Protein AF-A0A843HJN0-F1 (afdb_monomer_lite)

Radius of gyration: 23.67 Å; chains: 1; bounding box: 56×47×73 Å

Foldseek 3Di:
DPPPQDPLNVLVVVLVVVLVVCPVVDPPDVVSVVVNVVSVVVSVVVVVVVVVVDDPVVVVVVVVVVLCVVVLFAPDFAAPDPVQWDWDPPPCPPVQWTKIAGPSQRQKIWIAGPVRDIAIGRNVQEFEAEPVRDTDDDPVLVVVVCVVPPADPSGGRQPHHWYWYKDWADDDPKIKMFTAWIQHSVRDIDGDGWMWIADPNDIDTDDPVVRCVVRVHDDD

Structure (mmCIF, N/CA/C/O backbone):
data_AF-A0A843HJN0-F1
#
_entry.id   AF-A0A843HJN0-F1
#
loop_
_atom_site.group_PDB
_atom_site.id
_atom_site.type_symbol
_atom_site.label_atom_id
_atom_site.label_alt_id
_atom_site.label_comp_id
_atom_site.label_asym_id
_atom_site.label_entity_id
_atom_site.label_seq_id
_atom_site.pdbx_PDB_ins_code
_atom_site.Cartn_x
_atom_site.Cartn_y
_atom_site.Cartn_z
_atom_site.occupancy
_atom_site.B_iso_or_equiv
_atom_site.auth_seq_id
_atom_site.auth_comp_id
_atom_site.auth_asym_id
_atom_site.auth_atom_id
_atom_site.pdbx_PDB_model_num
ATOM 1 N N . MET A 1 1 ? 27.266 6.243 -43.900 1.00 36.94 1 MET A N 1
ATOM 2 C CA . MET A 1 1 ? 25.992 5.963 -43.203 1.00 36.94 1 MET A CA 1
ATOM 3 C C . MET A 1 1 ? 26.229 6.130 -41.712 1.00 36.94 1 MET A C 1
ATOM 5 O O . MET A 1 1 ? 26.901 5.289 -41.129 1.00 36.94 1 MET A O 1
ATOM 9 N N . ASN A 1 2 ? 25.748 7.220 -41.109 1.00 38.56 2 ASN A N 1
ATOM 10 C CA . ASN A 1 2 ? 25.722 7.332 -39.651 1.00 38.56 2 ASN A CA 1
ATOM 11 C C . ASN A 1 2 ? 24.787 6.237 -39.132 1.00 38.56 2 ASN A C 1
ATOM 13 O O . ASN A 1 2 ? 23.590 6.271 -39.415 1.00 38.56 2 ASN A O 1
ATOM 17 N N . LYS A 1 3 ? 25.330 5.238 -38.429 1.00 48.31 3 LYS A N 1
ATOM 18 C CA . LYS A 1 3 ? 24.511 4.346 -37.608 1.00 48.31 3 LYS A CA 1
ATOM 19 C C . LYS A 1 3 ? 23.913 5.233 -36.522 1.00 48.31 3 LYS A C 1
ATOM 21 O O . LYS A 1 3 ? 24.614 5.598 -35.587 1.00 48.31 3 LYS A O 1
ATOM 26 N N . GLY A 1 4 ? 22.667 5.666 -36.709 1.00 49.06 4 GLY A N 1
ATOM 27 C CA . GLY A 1 4 ? 21.929 6.343 -35.651 1.00 49.06 4 GLY A CA 1
ATOM 28 C C . GLY A 1 4 ? 21.953 5.450 -34.416 1.00 49.06 4 GLY A C 1
ATOM 29 O O . GLY A 1 4 ? 21.636 4.265 -34.523 1.00 49.06 4 GLY A O 1
ATOM 30 N N . THR A 1 5 ? 22.405 6.002 -33.293 1.00 60.12 5 THR A N 1
ATOM 31 C CA . THR A 1 5 ? 22.450 5.343 -31.986 1.00 60.12 5 THR A CA 1
ATOM 32 C C . THR A 1 5 ? 21.113 4.655 -31.729 1.00 60.12 5 THR A C 1
ATOM 34 O O . THR A 1 5 ? 20.064 5.302 -31.778 1.00 60.12 5 THR A O 1
ATOM 37 N N . SER A 1 6 ? 21.119 3.337 -31.520 1.00 82.94 6 SER A N 1
ATOM 38 C CA . SER A 1 6 ? 19.885 2.619 -31.215 1.00 82.94 6 SER A CA 1
ATOM 39 C C . SER A 1 6 ? 19.392 3.015 -29.820 1.00 82.94 6 SER A C 1
ATOM 41 O O . SER A 1 6 ? 20.175 3.408 -28.956 1.00 82.94 6 SER A O 1
ATOM 43 N N . MET A 1 7 ? 18.094 2.857 -29.550 1.00 84.25 7 MET A N 1
ATOM 44 C CA . MET A 1 7 ? 17.552 3.077 -28.199 1.00 84.25 7 MET A CA 1
ATOM 45 C C . MET A 1 7 ? 18.237 2.203 -27.130 1.00 84.25 7 MET A C 1
ATOM 47 O O . MET A 1 7 ? 18.270 2.574 -25.961 1.00 84.25 7 MET A O 1
ATOM 51 N N . SER A 1 8 ? 18.810 1.057 -27.523 1.00 87.56 8 SER A N 1
ATOM 52 C CA . SER A 1 8 ? 19.601 0.212 -26.618 1.00 87.56 8 SER A CA 1
ATOM 53 C C . SER A 1 8 ? 20.964 0.826 -26.301 1.00 87.56 8 SER A C 1
ATOM 55 O O . SER A 1 8 ? 21.347 0.825 -25.136 1.00 87.56 8 SER A O 1
ATOM 57 N N . ASP A 1 9 ? 21.643 1.402 -27.295 1.00 91.62 9 ASP A N 1
ATOM 58 C CA . ASP A 1 9 ? 22.933 2.082 -27.101 1.00 91.62 9 ASP A CA 1
ATOM 59 C C . ASP A 1 9 ? 22.765 3.327 -26.214 1.00 91.62 9 ASP A C 1
ATOM 61 O O . ASP A 1 9 ? 23.587 3.599 -25.342 1.00 91.62 9 ASP A O 1
ATOM 65 N N . TRP A 1 10 ? 21.658 4.060 -26.385 1.00 94.19 10 TRP A N 1
ATOM 66 C CA . TRP A 1 10 ? 21.306 5.168 -25.493 1.00 94.19 10 TRP A CA 1
ATOM 67 C C . TRP A 1 10 ? 21.103 4.695 -24.045 1.00 94.19 10 TRP A C 1
ATOM 69 O O . TRP A 1 10 ? 21.692 5.261 -23.129 1.00 94.19 10 TRP A O 1
ATOM 79 N N . ALA A 1 11 ? 20.321 3.634 -23.826 1.00 94.75 11 ALA A N 1
ATOM 80 C CA . ALA A 1 11 ? 20.064 3.127 -22.477 1.00 94.75 11 ALA A CA 1
ATOM 81 C C . ALA A 1 11 ? 21.326 2.566 -21.794 1.00 94.75 11 ALA A C 1
ATOM 83 O O . ALA A 1 11 ? 21.483 2.705 -20.582 1.00 94.75 11 ALA A O 1
ATOM 84 N N . GLU A 1 12 ? 22.234 1.946 -22.557 1.00 95.69 12 GLU A N 1
ATOM 85 C CA . GLU A 1 12 ? 23.565 1.561 -22.069 1.00 95.69 12 GLU A CA 1
ATOM 86 C C . GLU A 1 12 ? 24.335 2.780 -21.566 1.00 95.69 12 GLU A C 1
ATOM 88 O O . GLU A 1 12 ? 24.839 2.770 -20.441 1.00 95.69 12 GLU A O 1
ATOM 93 N N . ARG A 1 13 ? 24.353 3.852 -22.364 1.00 95.81 13 ARG A N 1
ATOM 94 C CA . ARG A 1 13 ? 25.071 5.076 -22.020 1.00 95.81 13 ARG A CA 1
ATOM 95 C C . ARG A 1 13 ? 24.511 5.761 -20.773 1.00 95.81 13 ARG A C 1
ATOM 97 O O . ARG A 1 13 ? 25.291 6.212 -19.939 1.00 95.81 13 ARG A O 1
ATOM 104 N N . GLU A 1 14 ? 23.190 5.806 -20.611 1.00 96.94 14 GLU A N 1
ATOM 105 C CA . GLU A 1 14 ? 22.559 6.357 -19.401 1.00 96.94 14 GLU A CA 1
ATOM 106 C C . GLU A 1 14 ? 22.986 5.595 -18.139 1.00 96.94 14 GLU A C 1
ATOM 108 O O . GLU A 1 14 ? 23.322 6.201 -17.120 1.00 96.94 14 GLU A O 1
ATOM 113 N N . VAL A 1 15 ? 23.036 4.260 -18.212 1.00 95.94 15 VAL A N 1
ATOM 114 C CA . VAL A 1 15 ? 23.502 3.428 -17.095 1.00 95.94 15 VAL A CA 1
ATOM 115 C C . VAL A 1 15 ? 24.977 3.690 -16.791 1.00 95.94 15 VAL A C 1
ATOM 117 O O . VAL A 1 15 ? 25.337 3.837 -15.625 1.00 95.94 15 VAL A O 1
ATOM 120 N N . GLU A 1 16 ? 25.834 3.796 -17.808 1.00 94.38 16 GLU A N 1
ATOM 121 C CA . GLU A 1 16 ? 27.254 4.126 -17.620 1.00 94.38 16 GLU A CA 1
ATOM 122 C C . GLU A 1 16 ? 27.452 5.461 -16.898 1.00 94.38 16 GLU A C 1
ATOM 124 O O . GLU A 1 16 ? 28.197 5.516 -15.920 1.00 94.38 16 GLU A O 1
ATOM 129 N N . ILE A 1 17 ? 26.749 6.514 -17.328 1.00 94.19 17 ILE A N 1
ATOM 130 C CA . ILE A 1 17 ? 26.847 7.855 -16.732 1.00 94.19 17 ILE A CA 1
ATOM 131 C C . ILE A 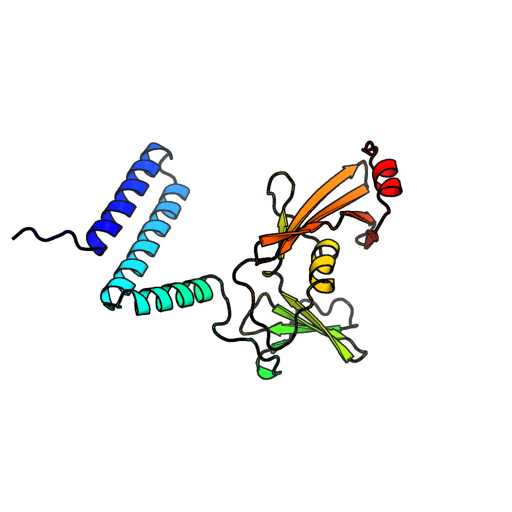1 17 ? 26.506 7.813 -15.237 1.00 94.19 17 ILE A C 1
ATOM 133 O O . ILE A 1 17 ? 27.227 8.381 -14.411 1.00 94.19 17 ILE A O 1
ATOM 137 N N . VAL A 1 18 ? 25.427 7.118 -14.862 1.00 92.81 18 VAL A N 1
ATOM 138 C CA . VAL A 1 18 ? 25.025 7.001 -13.454 1.00 92.81 18 VAL A CA 1
ATOM 139 C C . VAL A 1 18 ? 26.066 6.228 -12.642 1.00 92.81 18 VAL A C 1
ATOM 141 O O . VAL A 1 18 ? 26.424 6.655 -11.545 1.00 92.81 18 VAL A O 1
ATOM 144 N N . LEU A 1 19 ? 26.608 5.132 -13.177 1.00 90.62 19 LEU A N 1
ATOM 145 C CA . LEU A 1 19 ? 27.628 4.337 -12.490 1.00 90.62 19 LEU A CA 1
ATOM 146 C C . LEU A 1 19 ? 28.958 5.089 -12.329 1.00 90.62 19 LEU A C 1
ATOM 148 O O . LEU A 1 19 ? 29.601 4.971 -11.283 1.00 90.62 19 LEU A O 1
ATOM 152 N N . GLU A 1 20 ? 29.362 5.880 -13.324 1.00 90.56 20 GLU A N 1
ATOM 153 C CA . GLU A 1 20 ? 30.529 6.765 -13.238 1.00 90.56 20 GLU A CA 1
ATOM 154 C C . GLU A 1 20 ? 30.361 7.807 -12.128 1.00 90.56 20 GLU A C 1
ATOM 156 O O . GLU A 1 20 ? 31.298 8.061 -11.369 1.00 90.56 20 GLU A O 1
ATOM 161 N N . ASN A 1 21 ? 29.167 8.390 -12.001 1.00 87.44 21 ASN A N 1
ATOM 162 C CA . ASN A 1 21 ? 28.864 9.356 -10.949 1.00 87.44 21 ASN A CA 1
ATOM 163 C C . ASN A 1 21 ? 28.826 8.698 -9.564 1.00 87.44 21 ASN A C 1
ATOM 165 O O . ASN A 1 21 ? 29.454 9.209 -8.638 1.00 87.44 21 ASN A O 1
ATOM 169 N N . LEU A 1 22 ? 28.189 7.529 -9.434 1.00 85.56 22 LEU A N 1
ATOM 170 C CA . LEU A 1 22 ? 28.149 6.773 -8.177 1.00 85.56 22 LEU A CA 1
ATOM 171 C C . LEU A 1 22 ? 29.551 6.391 -7.690 1.00 85.56 22 LEU A C 1
ATOM 173 O O . LEU A 1 22 ? 29.835 6.497 -6.497 1.00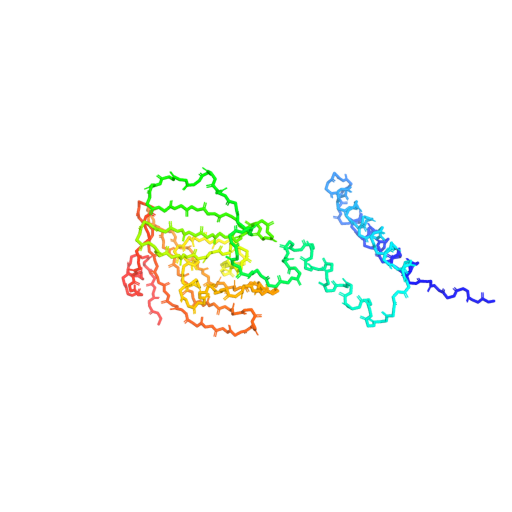 85.56 22 LEU A O 1
ATOM 177 N N . LYS A 1 23 ? 30.447 6.008 -8.609 1.00 82.69 23 LYS A N 1
ATOM 178 C CA . LYS A 1 23 ? 31.844 5.677 -8.290 1.00 82.69 23 LYS A CA 1
ATOM 179 C C . LYS A 1 23 ? 32.624 6.876 -7.738 1.00 82.69 23 LYS A C 1
ATOM 181 O O . LYS A 1 23 ? 33.553 6.692 -6.960 1.00 82.69 23 LYS A O 1
ATOM 186 N N . LYS A 1 24 ? 32.268 8.102 -8.139 1.00 83.25 24 LYS A N 1
ATOM 187 C CA . LYS A 1 24 ? 32.885 9.334 -7.618 1.00 83.25 24 LYS A CA 1
ATOM 188 C C . LYS A 1 24 ? 32.375 9.686 -6.217 1.00 83.25 24 LYS A C 1
ATOM 190 O O . LYS A 1 24 ? 33.121 10.281 -5.448 1.00 83.25 24 LYS A O 1
ATOM 195 N N . SER A 1 25 ? 31.129 9.337 -5.891 1.00 76.25 25 SER A N 1
ATOM 196 C CA . SER A 1 25 ? 30.478 9.700 -4.623 1.00 76.25 25 SER A CA 1
ATOM 197 C C . SER A 1 25 ? 30.579 8.642 -3.519 1.00 76.25 25 SER A C 1
ATOM 199 O O . SER A 1 25 ? 30.454 8.983 -2.347 1.00 76.25 25 SER A O 1
ATOM 201 N N . ILE A 1 26 ? 30.779 7.367 -3.864 1.00 74.50 26 ILE A N 1
ATOM 202 C CA . ILE A 1 26 ? 30.755 6.241 -2.918 1.00 74.50 26 ILE A CA 1
ATOM 203 C C . ILE A 1 26 ? 32.100 5.510 -2.993 1.00 74.50 26 ILE A C 1
ATOM 205 O O . ILE A 1 26 ? 32.564 5.170 -4.081 1.00 74.50 26 ILE A O 1
ATOM 209 N N . LYS A 1 27 ? 32.738 5.251 -1.842 1.00 74.31 27 LYS A N 1
ATOM 210 C CA . LYS A 1 27 ? 33.913 4.362 -1.790 1.00 74.31 27 LYS A CA 1
ATOM 211 C C . LYS A 1 27 ? 33.514 2.974 -2.279 1.00 74.31 27 LYS A C 1
ATOM 213 O O . LYS A 1 27 ? 32.430 2.503 -1.965 1.00 74.31 27 LYS A O 1
ATOM 218 N N . GLU A 1 28 ? 34.401 2.310 -3.009 1.00 75.25 28 GLU A N 1
ATOM 219 C CA . GLU A 1 28 ? 34.141 0.969 -3.530 1.00 75.25 28 GLU A CA 1
ATOM 220 C C . GLU A 1 28 ? 33.814 0.003 -2.373 1.00 75.25 28 GLU A C 1
ATOM 222 O O . GLU A 1 28 ? 34.672 -0.341 -1.563 1.00 75.25 28 GLU A O 1
ATOM 227 N N . SER A 1 29 ? 32.534 -0.358 -2.263 1.00 80.50 29 SER A N 1
ATOM 228 C CA . SER A 1 29 ? 31.939 -1.136 -1.175 1.00 80.50 29 SER A CA 1
ATOM 229 C C . SER A 1 29 ? 30.983 -2.187 -1.738 1.00 80.50 29 SER A C 1
ATOM 231 O O . SER A 1 29 ? 30.645 -2.172 -2.928 1.00 80.50 29 SER A O 1
ATOM 233 N N . ASP A 1 30 ? 30.520 -3.106 -0.895 1.00 82.88 30 ASP A N 1
ATOM 234 C CA . ASP A 1 30 ? 29.521 -4.089 -1.316 1.00 82.88 30 ASP A CA 1
ATOM 235 C C . ASP A 1 30 ? 28.169 -3.433 -1.646 1.00 82.88 30 ASP A C 1
ATOM 237 O O . ASP A 1 30 ? 27.530 -3.838 -2.617 1.00 82.88 30 ASP A O 1
ATOM 241 N N . ASP A 1 31 ? 27.809 -2.332 -0.977 1.00 80.44 31 ASP A N 1
ATOM 242 C CA . ASP A 1 31 ? 26.631 -1.519 -1.321 1.00 80.44 31 ASP A CA 1
ATOM 243 C C . ASP A 1 31 ? 26.740 -0.912 -2.725 1.00 80.44 31 ASP A C 1
ATOM 245 O O . ASP A 1 31 ? 25.759 -0.863 -3.474 1.00 80.44 31 ASP A O 1
ATOM 249 N N . PHE A 1 32 ? 27.943 -0.481 -3.124 1.00 83.62 32 PHE A N 1
ATOM 250 C CA . PHE A 1 32 ? 28.189 0.006 -4.480 1.00 83.62 32 PHE A CA 1
ATOM 251 C C . PHE A 1 32 ? 28.049 -1.119 -5.512 1.00 83.62 32 PHE A C 1
ATOM 253 O O . PHE A 1 32 ? 27.416 -0.924 -6.551 1.00 83.62 32 PHE A O 1
ATOM 260 N N . LYS A 1 33 ? 28.593 -2.313 -5.232 1.00 86.19 33 LYS A N 1
ATOM 261 C CA . LYS A 1 33 ? 28.450 -3.480 -6.122 1.00 86.19 33 LYS A CA 1
ATOM 262 C C . LYS A 1 33 ? 26.987 -3.899 -6.270 1.00 86.19 33 LYS A C 1
ATOM 264 O O . LYS A 1 33 ? 26.550 -4.142 -7.393 1.00 86.19 33 LYS A O 1
ATOM 269 N N . TYR A 1 34 ? 26.240 -3.932 -5.168 1.00 86.69 34 TYR A N 1
ATOM 270 C CA . TYR A 1 34 ? 24.810 -4.234 -5.158 1.00 86.69 34 TYR A CA 1
ATOM 271 C C . TYR A 1 34 ? 23.998 -3.186 -5.932 1.00 86.69 34 TYR A C 1
ATOM 273 O O . TYR A 1 34 ? 23.204 -3.518 -6.810 1.00 86.69 34 TYR A O 1
ATOM 281 N N . SER A 1 35 ? 24.260 -1.898 -5.700 1.00 87.00 35 SER A N 1
ATOM 282 C CA . SER A 1 35 ? 23.610 -0.817 -6.452 1.00 87.00 35 SER A CA 1
ATOM 283 C C . SER A 1 35 ? 23.901 -0.933 -7.951 1.00 87.00 35 SER A C 1
ATOM 285 O O . SER A 1 35 ? 23.001 -0.825 -8.782 1.00 87.00 35 SER A O 1
ATOM 287 N N . LYS A 1 36 ? 25.155 -1.229 -8.313 1.00 91.50 36 LYS A N 1
ATOM 288 C CA . LYS A 1 36 ? 25.580 -1.437 -9.700 1.00 91.50 36 LYS A CA 1
ATOM 289 C C . LYS A 1 36 ? 24.866 -2.614 -10.369 1.00 91.50 36 LYS A C 1
ATOM 291 O O . LYS A 1 36 ? 24.488 -2.492 -11.535 1.00 91.50 36 LYS A O 1
ATOM 296 N N . SER A 1 37 ? 24.662 -3.735 -9.668 1.00 93.19 37 SER A N 1
ATOM 297 C CA . SER A 1 37 ? 23.954 -4.884 -10.249 1.00 93.19 37 SER A CA 1
ATOM 298 C C . SER A 1 37 ? 22.501 -4.555 -10.585 1.00 93.19 37 SER A C 1
ATOM 300 O O . SER A 1 37 ? 22.039 -4.954 -11.651 1.00 93.19 37 SER A O 1
ATOM 302 N N . ILE A 1 38 ? 21.823 -3.739 -9.766 1.00 94.94 38 ILE A N 1
ATOM 303 C CA . ILE A 1 38 ? 20.440 -3.303 -10.026 1.00 94.94 38 ILE A CA 1
ATOM 304 C C . ILE A 1 38 ? 20.333 -2.557 -11.364 1.00 94.94 38 ILE A C 1
ATOM 306 O O . ILE A 1 38 ? 19.457 -2.868 -12.173 1.00 94.94 38 ILE A O 1
ATOM 310 N N . TYR A 1 39 ? 21.242 -1.614 -11.644 1.00 95.50 39 TYR A N 1
ATOM 311 C CA . TYR A 1 39 ? 21.236 -0.881 -12.918 1.00 95.50 39 TYR A CA 1
ATOM 312 C C . TYR A 1 39 ? 21.445 -1.804 -14.124 1.00 95.50 39 TYR A C 1
ATOM 314 O O . TYR A 1 39 ? 20.765 -1.663 -15.144 1.00 95.50 39 TYR A O 1
ATOM 322 N N . TYR A 1 40 ? 22.353 -2.778 -14.020 1.00 95.62 40 TYR A N 1
ATOM 323 C CA . TYR A 1 40 ? 22.565 -3.733 -15.106 1.00 95.62 40 TYR A CA 1
ATOM 324 C C . TYR A 1 40 ? 21.399 -4.695 -15.296 1.00 95.62 40 TYR A C 1
ATOM 326 O O . TYR A 1 40 ? 21.077 -5.024 -16.438 1.00 95.62 40 TYR A O 1
ATOM 334 N N . ASP A 1 41 ? 20.747 -5.137 -14.226 1.00 96.06 41 ASP A N 1
ATOM 335 C CA . ASP A 1 41 ? 19.576 -6.001 -14.341 1.00 96.06 41 ASP A CA 1
ATOM 336 C C . ASP A 1 41 ? 18.393 -5.252 -14.968 1.00 96.06 41 ASP A C 1
ATOM 338 O O . ASP A 1 41 ? 17.759 -5.774 -15.889 1.00 96.06 41 ASP A O 1
ATOM 342 N N . ALA A 1 42 ? 18.179 -3.984 -14.600 1.00 96.00 42 ALA A N 1
ATOM 343 C CA . ALA A 1 42 ? 17.207 -3.118 -15.266 1.00 96.00 42 ALA A CA 1
ATOM 344 C C . ALA A 1 42 ? 17.507 -2.959 -16.771 1.00 96.00 42 ALA A C 1
ATOM 346 O O . ALA A 1 42 ? 16.608 -3.084 -17.607 1.00 96.00 42 ALA A O 1
ATOM 347 N N . LEU A 1 43 ? 18.779 -2.764 -17.139 1.00 96.31 43 LEU A N 1
ATOM 348 C CA . LEU A 1 43 ? 19.210 -2.666 -18.536 1.00 96.31 43 LEU A CA 1
ATOM 349 C C . LEU A 1 43 ? 18.989 -3.969 -19.320 1.00 96.31 43 LEU A C 1
ATOM 351 O O . LEU A 1 43 ? 18.569 -3.927 -20.479 1.00 96.31 43 LEU A O 1
ATOM 355 N N . LYS A 1 44 ? 19.239 -5.135 -18.708 1.00 95.81 44 LYS A N 1
ATOM 356 C CA . LYS A 1 44 ? 18.961 -6.444 -19.328 1.00 95.81 44 LYS A CA 1
ATOM 357 C C . LYS A 1 44 ? 17.475 -6.590 -19.650 1.00 95.81 44 LYS A C 1
ATOM 359 O O . LYS A 1 44 ? 17.135 -6.963 -20.775 1.00 95.81 44 LYS A O 1
ATOM 364 N N . VAL A 1 45 ? 16.600 -6.257 -18.698 1.00 94.69 45 VAL A N 1
ATOM 365 C CA . VAL A 1 45 ? 15.141 -6.296 -18.892 1.00 94.69 45 VAL A CA 1
ATOM 366 C C . VAL A 1 45 ? 14.715 -5.318 -19.989 1.00 94.69 45 VAL A C 1
ATOM 368 O O . VAL A 1 45 ? 13.971 -5.698 -20.894 1.00 94.69 45 VAL A O 1
ATOM 371 N N . TYR A 1 46 ? 15.242 -4.091 -19.981 1.00 94.12 46 TYR A N 1
ATOM 372 C CA . TYR A 1 46 ? 14.966 -3.096 -21.020 1.00 94.12 46 TYR A CA 1
ATOM 373 C C . TYR A 1 46 ? 15.323 -3.608 -22.423 1.00 94.12 46 TYR A C 1
ATOM 375 O O . TYR A 1 46 ? 14.486 -3.591 -23.327 1.00 94.12 46 TYR A O 1
ATOM 383 N N . LYS A 1 47 ? 16.541 -4.135 -22.603 1.00 93.31 47 LYS A N 1
ATOM 384 C CA . LYS A 1 47 ? 17.001 -4.693 -23.883 1.00 93.31 47 LYS A CA 1
ATOM 385 C C . LYS A 1 47 ? 16.136 -5.863 -24.349 1.00 93.31 47 LYS A C 1
ATOM 387 O O . LYS A 1 47 ? 15.843 -5.967 -25.539 1.00 93.31 47 LYS A O 1
ATOM 392 N N . LEU A 1 48 ? 15.718 -6.736 -23.430 1.00 92.94 48 LEU A N 1
ATOM 393 C CA . LEU A 1 48 ? 14.815 -7.845 -23.740 1.00 92.94 48 LEU A CA 1
ATOM 394 C C . LEU A 1 48 ? 13.474 -7.338 -24.289 1.00 92.94 48 LEU A C 1
ATOM 396 O O . LEU A 1 48 ? 12.996 -7.854 -25.298 1.00 92.94 48 LEU A O 1
ATOM 400 N N . ILE A 1 49 ? 12.908 -6.302 -23.667 1.00 92.19 49 ILE A N 1
ATOM 401 C CA . ILE A 1 49 ? 11.653 -5.685 -24.103 1.00 92.19 49 ILE A CA 1
ATOM 402 C C . ILE A 1 49 ? 11.817 -4.997 -25.467 1.00 92.19 49 ILE A C 1
ATOM 404 O O . ILE A 1 49 ? 10.983 -5.180 -26.353 1.00 92.19 49 ILE A O 1
ATOM 408 N N . MET A 1 50 ? 12.905 -4.248 -25.681 1.00 90.56 50 MET A N 1
ATOM 409 C CA . MET A 1 50 ? 13.155 -3.537 -26.945 1.00 90.56 50 MET A CA 1
ATOM 410 C C . MET A 1 50 ? 13.269 -4.476 -28.154 1.00 90.56 50 MET A C 1
ATOM 412 O O . MET A 1 50 ? 12.864 -4.113 -29.261 1.00 90.56 50 MET A O 1
ATOM 416 N N . ARG A 1 51 ? 13.741 -5.715 -27.959 1.00 91.25 51 ARG A N 1
ATOM 417 C CA . ARG A 1 51 ? 13.800 -6.734 -29.025 1.00 91.25 51 ARG A CA 1
ATOM 418 C C . ARG A 1 51 ? 12.427 -7.145 -29.562 1.00 91.25 51 ARG A C 1
ATOM 420 O O . ARG A 1 51 ? 12.361 -7.593 -30.701 1.00 91.25 51 ARG A O 1
ATOM 427 N N . GLN A 1 52 ? 11.352 -6.957 -28.793 1.00 90.75 52 GLN A N 1
ATOM 428 C CA . GLN A 1 52 ? 9.984 -7.306 -29.201 1.00 90.75 52 GLN A CA 1
ATOM 429 C C . GLN A 1 52 ? 9.362 -6.296 -30.183 1.00 90.75 52 GLN A C 1
ATOM 431 O O . GLN A 1 52 ? 8.290 -6.551 -30.721 1.00 90.75 52 GLN A O 1
ATOM 436 N N . ARG A 1 53 ? 10.032 -5.158 -30.446 1.00 88.00 53 ARG A N 1
ATOM 437 C CA . ARG A 1 53 ? 9.643 -4.158 -31.464 1.00 88.00 53 ARG A CA 1
ATOM 438 C C . ARG A 1 53 ? 8.184 -3.691 -31.367 1.00 88.00 53 ARG A C 1
ATOM 440 O O . ARG A 1 53 ? 7.509 -3.495 -32.375 1.00 88.00 53 ARG A O 1
ATOM 447 N N . HIS A 1 54 ? 7.706 -3.487 -30.144 1.00 90.12 54 HIS A N 1
ATOM 448 C CA . HIS A 1 54 ? 6.399 -2.887 -29.903 1.00 90.12 54 HIS A CA 1
ATOM 449 C C . HIS A 1 54 ? 6.289 -1.493 -30.538 1.00 90.12 54 HIS A C 1
ATOM 451 O O . HIS A 1 54 ? 7.222 -0.692 -30.492 1.00 90.12 54 HIS A O 1
ATOM 457 N N . SER A 1 55 ? 5.111 -1.182 -31.080 1.00 91.25 55 SER A N 1
ATOM 458 C CA . SER A 1 55 ? 4.721 0.196 -31.399 1.00 91.25 55 SER A CA 1
ATOM 459 C C . SER A 1 55 ? 4.629 1.046 -30.126 1.00 91.25 55 SER A C 1
ATOM 461 O O . SER A 1 55 ? 4.488 0.504 -29.029 1.00 91.25 55 SER A O 1
ATOM 463 N N . GLY A 1 56 ? 4.605 2.378 -30.254 1.00 88.50 56 GLY A N 1
ATOM 464 C CA . GLY A 1 56 ? 4.449 3.271 -29.095 1.00 88.50 56 GLY A CA 1
ATOM 465 C C . GLY A 1 56 ? 3.227 2.937 -28.224 1.00 88.50 56 GLY A C 1
ATOM 466 O O . GLY A 1 56 ? 3.331 2.903 -26.999 1.00 88.50 56 GLY A O 1
ATOM 467 N N . TYR A 1 57 ? 2.095 2.586 -28.847 1.00 92.38 57 TYR A N 1
ATOM 468 C CA . TYR A 1 57 ? 0.884 2.167 -28.132 1.00 92.38 57 TYR A CA 1
ATOM 469 C C . TYR A 1 57 ? 1.073 0.845 -27.373 1.00 92.38 57 TYR A C 1
ATOM 471 O O . TYR A 1 57 ? 0.854 0.782 -26.162 1.00 92.38 57 TYR A O 1
ATOM 479 N N . SER A 1 58 ? 1.511 -0.214 -28.065 1.00 94.81 58 SER A N 1
ATOM 480 C CA . SER A 1 58 ? 1.669 -1.539 -27.443 1.00 94.81 58 SER A CA 1
ATOM 481 C C . SER A 1 58 ? 2.772 -1.558 -26.378 1.00 94.81 58 SER A C 1
ATOM 483 O O . SER A 1 58 ? 2.634 -2.243 -25.366 1.00 94.81 58 SER A O 1
ATOM 485 N N . PHE A 1 59 ? 3.804 -0.725 -26.532 1.00 93.00 59 PHE A N 1
ATOM 486 C CA . PHE A 1 59 ? 4.819 -0.501 -25.508 1.00 93.00 59 PHE A CA 1
ATOM 487 C C . PHE A 1 59 ? 4.232 0.175 -24.260 1.00 93.00 59 PHE A C 1
ATOM 489 O O . PHE A 1 59 ? 4.540 -0.227 -23.138 1.00 93.00 59 PHE A O 1
ATOM 496 N N . GLY A 1 60 ? 3.335 1.152 -24.435 1.00 94.31 60 GLY A N 1
ATOM 497 C CA . GLY A 1 60 ? 2.601 1.772 -23.329 1.00 94.31 60 GLY A CA 1
ATOM 498 C C . GLY A 1 60 ? 1.755 0.764 -22.541 1.00 94.31 60 GLY A C 1
ATOM 499 O O . GLY A 1 60 ? 1.788 0.751 -21.308 1.00 94.31 60 GLY A O 1
ATOM 500 N N . VAL A 1 61 ? 1.052 -0.134 -23.241 1.00 95.44 61 VAL A N 1
ATOM 501 C CA . VAL A 1 61 ? 0.278 -1.220 -22.614 1.00 95.44 61 VAL A CA 1
ATOM 502 C C . VAL A 1 61 ? 1.192 -2.178 -21.848 1.00 95.44 61 VAL A C 1
ATOM 504 O O . VAL A 1 61 ? 0.922 -2.461 -20.679 1.00 95.44 61 VAL A O 1
ATOM 507 N N . LEU A 1 62 ? 2.292 -2.623 -22.465 1.00 95.56 62 LEU A N 1
ATOM 508 C CA . LEU A 1 62 ? 3.281 -3.492 -21.824 1.00 95.56 62 LEU A CA 1
ATOM 509 C C . LEU A 1 62 ? 3.845 -2.855 -20.549 1.00 95.56 62 LEU A C 1
ATOM 511 O O . LEU A 1 62 ? 3.868 -3.501 -19.505 1.00 95.56 62 LEU A O 1
ATOM 515 N N . ARG A 1 63 ? 4.244 -1.577 -20.605 1.00 93.88 63 ARG A N 1
ATOM 516 C CA . ARG A 1 63 ? 4.769 -0.838 -19.447 1.00 93.88 63 ARG A CA 1
ATOM 517 C C . ARG A 1 63 ? 3.774 -0.825 -18.286 1.00 93.88 63 ARG A C 1
ATOM 519 O O . ARG A 1 63 ? 4.175 -1.023 -17.142 1.00 93.88 63 ARG A O 1
ATOM 526 N N . ARG A 1 64 ? 2.482 -0.618 -18.566 1.00 93.38 64 ARG A N 1
ATOM 527 C CA . ARG A 1 64 ? 1.419 -0.631 -17.548 1.00 93.38 64 ARG A CA 1
ATOM 528 C C . ARG A 1 64 ? 1.243 -2.015 -16.918 1.00 93.38 64 ARG A C 1
ATOM 530 O O . ARG A 1 64 ? 1.139 -2.104 -15.698 1.00 93.38 64 ARG A O 1
ATOM 537 N N . ILE A 1 65 ? 1.222 -3.076 -17.727 1.00 95.38 65 ILE A N 1
ATOM 538 C CA . ILE A 1 65 ? 1.096 -4.461 -17.242 1.00 95.38 65 ILE A CA 1
ATOM 539 C C . ILE A 1 65 ? 2.313 -4.841 -16.395 1.00 95.38 65 ILE A C 1
ATOM 541 O O . ILE A 1 65 ? 2.151 -5.339 -15.286 1.00 95.38 65 ILE A O 1
ATOM 545 N N . LEU A 1 66 ? 3.522 -4.541 -16.875 1.00 95.31 66 LEU A N 1
ATOM 546 C CA . LEU A 1 66 ? 4.756 -4.826 -16.150 1.00 95.31 66 LEU A CA 1
ATOM 547 C C . LEU A 1 66 ? 4.810 -4.076 -14.815 1.00 95.31 66 LEU A C 1
ATOM 549 O O . LEU A 1 66 ? 5.157 -4.676 -13.805 1.00 95.31 66 LEU A O 1
ATOM 553 N N . LYS A 1 67 ? 4.396 -2.799 -14.779 1.00 93.31 67 LYS A N 1
ATOM 554 C CA . LYS A 1 67 ? 4.282 -2.036 -13.525 1.00 93.31 67 LYS A CA 1
ATOM 555 C C . LYS A 1 67 ? 3.322 -2.711 -12.538 1.00 93.31 67 LYS A C 1
ATOM 557 O O . LYS A 1 67 ? 3.656 -2.808 -11.364 1.00 93.31 67 LYS A O 1
ATOM 562 N N . LYS A 1 68 ? 2.159 -3.199 -12.996 1.00 93.12 68 LYS A N 1
ATOM 563 C CA . LYS A 1 68 ? 1.225 -3.949 -12.136 1.00 93.12 68 LYS A CA 1
ATOM 564 C C . LYS A 1 68 ? 1.880 -5.221 -11.581 1.00 93.12 68 LYS A C 1
ATOM 566 O O . LYS A 1 68 ? 1.819 -5.436 -10.379 1.00 93.12 68 LYS A O 1
ATOM 571 N N . LEU A 1 69 ? 2.552 -6.012 -12.421 1.00 94.12 69 LEU A N 1
ATOM 572 C CA . LEU A 1 69 ? 3.220 -7.251 -11.995 1.00 94.12 69 LEU A CA 1
ATOM 573 C C . LEU A 1 69 ? 4.356 -7.004 -10.993 1.00 94.12 69 LEU A C 1
ATOM 575 O O . LEU A 1 69 ? 4.428 -7.701 -9.988 1.00 94.12 69 LEU A O 1
ATOM 579 N N . LEU A 1 70 ? 5.200 -5.994 -11.228 1.00 92.44 70 LEU A N 1
ATOM 580 C CA . LEU A 1 70 ? 6.289 -5.621 -10.312 1.00 92.44 70 LEU A CA 1
ATOM 581 C C . LEU A 1 70 ? 5.775 -5.128 -8.951 1.00 92.44 70 LEU A C 1
ATOM 583 O O . LEU A 1 70 ? 6.490 -5.231 -7.963 1.00 92.44 70 LEU A O 1
ATOM 587 N N . ASN A 1 71 ? 4.541 -4.621 -8.903 1.00 90.12 71 ASN A N 1
ATOM 588 C CA . ASN A 1 71 ? 3.860 -4.205 -7.677 1.00 90.12 71 ASN A CA 1
ATOM 589 C C . ASN A 1 71 ? 2.934 -5.297 -7.105 1.00 90.12 71 ASN A C 1
ATOM 591 O O . ASN A 1 71 ? 2.116 -5.008 -6.225 1.00 90.12 71 ASN A O 1
ATOM 595 N N . GLU A 1 72 ? 3.008 -6.525 -7.634 1.00 91.31 72 GLU A N 1
ATOM 596 C CA . GLU A 1 72 ? 2.177 -7.669 -7.231 1.00 91.31 72 GLU A CA 1
ATOM 597 C C . GLU A 1 72 ? 0.669 -7.359 -7.290 1.00 91.31 72 GLU A C 1
ATOM 599 O O . GLU A 1 72 ? -0.125 -7.795 -6.451 1.00 91.31 72 GLU A O 1
ATOM 604 N N . MET A 1 73 ? 0.267 -6.529 -8.255 1.00 92.81 73 MET A N 1
ATOM 605 C CA . MET A 1 73 ? -1.123 -6.138 -8.462 1.00 92.81 73 MET A CA 1
ATOM 606 C C . MET A 1 73 ? -1.818 -7.110 -9.419 1.00 92.81 73 MET A C 1
ATOM 608 O O . MET A 1 73 ? -1.254 -7.462 -10.463 1.00 92.81 73 MET A O 1
ATOM 612 N N . PRO A 1 74 ? -3.082 -7.474 -9.147 1.00 95.19 74 PRO A N 1
ATOM 613 C CA . PRO A 1 74 ? -3.846 -8.309 -10.052 1.00 95.19 74 PRO A CA 1
ATOM 614 C C . PRO A 1 74 ? -4.098 -7.574 -11.382 1.00 95.19 74 PRO A C 1
ATOM 616 O O . PRO A 1 74 ? -4.352 -6.366 -11.437 1.00 95.19 74 PRO A O 1
ATOM 619 N N . LEU A 1 75 ? -4.008 -8.317 -12.490 1.00 95.81 75 LEU A N 1
ATOM 620 C CA . LEU A 1 75 ? -4.202 -7.771 -13.841 1.00 95.81 75 LEU A CA 1
ATOM 621 C C . LEU A 1 75 ? -5.679 -7.587 -14.224 1.00 95.81 75 LEU A C 1
ATOM 623 O O . LEU A 1 75 ? -5.972 -6.872 -15.181 1.00 95.81 75 LEU A O 1
ATOM 627 N N . SER A 1 76 ? -6.588 -8.189 -13.463 1.00 95.19 76 SER A N 1
ATOM 628 C CA . SER A 1 76 ? -8.040 -8.018 -13.543 1.00 95.19 76 SER A CA 1
ATOM 629 C C . SER A 1 76 ? -8.617 -7.939 -12.126 1.00 95.19 76 SER A C 1
ATOM 631 O O . SER A 1 76 ? -7.943 -8.401 -11.201 1.00 95.19 76 SER A O 1
ATOM 633 N N . PRO A 1 77 ? -9.832 -7.396 -11.934 1.00 96.75 77 PRO A N 1
ATOM 634 C CA . PRO A 1 77 ? -10.451 -7.335 -10.616 1.00 96.75 77 PRO A CA 1
ATOM 635 C C . PRO A 1 77 ? -10.499 -8.707 -9.928 1.00 96.75 77 PRO A C 1
ATOM 637 O O . PRO A 1 77 ? -10.634 -9.751 -10.576 1.00 96.75 77 PRO A O 1
ATOM 640 N N . ILE A 1 78 ? -10.357 -8.697 -8.608 1.00 97.62 78 ILE A N 1
ATOM 641 C CA . ILE A 1 78 ? -10.594 -9.859 -7.752 1.00 97.62 78 ILE A CA 1
ATOM 642 C C . ILE A 1 78 ? -12.102 -9.990 -7.615 1.00 97.62 78 ILE A C 1
ATOM 644 O O . ILE A 1 78 ? -12.773 -9.034 -7.246 1.00 97.62 78 ILE A O 1
ATOM 648 N N . THR A 1 79 ? -12.647 -11.147 -7.963 1.00 97.12 79 THR A N 1
ATOM 649 C CA . THR A 1 79 ? -14.100 -11.345 -8.062 1.00 97.12 79 THR A CA 1
ATOM 650 C C . THR A 1 79 ? -14.759 -11.575 -6.709 1.00 97.12 79 THR A C 1
ATOM 652 O O . THR A 1 79 ? -15.937 -11.274 -6.545 1.00 97.12 79 THR A O 1
ATOM 655 N N . GLY A 1 80 ? -14.002 -12.112 -5.750 1.00 94.81 80 GLY A N 1
ATOM 656 C CA . GLY A 1 80 ? -14.510 -12.538 -4.451 1.00 94.81 80 GLY A CA 1
ATOM 657 C C . GLY A 1 80 ? -14.910 -14.015 -4.400 1.00 94.81 80 GLY A C 1
ATOM 658 O O . GLY A 1 80 ? -15.304 -14.472 -3.330 1.00 94.81 80 GLY A O 1
ATOM 659 N N . ALA A 1 81 ? -14.770 -14.768 -5.499 1.00 95.81 81 ALA A N 1
ATOM 660 C CA . ALA A 1 81 ? -15.037 -16.205 -5.539 1.00 95.81 81 ALA A CA 1
ATOM 661 C C . ALA A 1 81 ? -14.163 -16.973 -4.536 1.00 95.81 81 ALA A C 1
ATOM 663 O O . ALA A 1 81 ? -12.982 -16.665 -4.386 1.00 95.81 81 ALA A O 1
ATOM 664 N N . ASP A 1 82 ? -14.711 -18.012 -3.898 1.00 93.62 82 ASP A N 1
ATOM 665 C CA . ASP A 1 82 ? -13.999 -18.776 -2.860 1.00 93.62 82 ASP A CA 1
ATOM 666 C C . ASP A 1 82 ? -12.693 -19.413 -3.361 1.00 93.62 82 ASP A C 1
ATOM 668 O O . ASP A 1 82 ? -11.735 -19.531 -2.604 1.00 93.62 82 ASP A O 1
ATOM 672 N N . THR A 1 83 ? -12.600 -19.720 -4.658 1.00 95.75 83 THR A N 1
ATOM 673 C CA . THR A 1 83 ? -11.379 -20.232 -5.305 1.00 95.75 83 THR A CA 1
ATOM 674 C C . THR A 1 83 ? -10.219 -19.230 -5.338 1.00 95.75 83 THR A C 1
ATOM 676 O O . THR A 1 83 ? -9.099 -19.613 -5.660 1.00 95.75 83 THR A O 1
ATOM 679 N N . GLU A 1 84 ? -10.462 -17.945 -5.059 1.00 96.56 84 GLU A N 1
ATOM 680 C CA . GLU A 1 84 ? -9.425 -16.905 -4.995 1.00 96.56 84 GLU A CA 1
ATOM 681 C C . GLU A 1 84 ? -8.801 -16.764 -3.592 1.00 96.56 84 GLU A C 1
ATOM 683 O O . GLU A 1 84 ? -7.947 -15.896 -3.389 1.00 96.56 84 GLU A O 1
ATOM 688 N N . TRP A 1 85 ? -9.199 -17.599 -2.627 1.00 96.25 85 TRP A N 1
ATOM 689 C CA . TRP A 1 85 ? -8.806 -17.486 -1.222 1.00 96.25 85 TRP A CA 1
ATOM 690 C C . TRP A 1 85 ? -8.184 -18.775 -0.686 1.00 96.25 85 TRP A C 1
ATOM 692 O O . TRP A 1 85 ? -8.604 -19.877 -1.027 1.00 96.25 85 TRP A O 1
ATOM 702 N N . THR A 1 86 ? -7.211 -18.626 0.209 1.00 94.81 86 THR A N 1
ATOM 703 C CA . THR A 1 86 ? -6.627 -19.720 0.993 1.00 94.81 86 THR A CA 1
ATOM 704 C C . THR A 1 86 ? -6.714 -19.403 2.480 1.00 94.81 86 THR A C 1
ATOM 706 O O . THR A 1 86 ? -6.673 -18.233 2.866 1.00 94.81 86 THR A O 1
ATOM 709 N N . THR A 1 87 ? -6.840 -20.423 3.327 1.00 90.75 87 THR A N 1
ATOM 710 C CA . THR A 1 87 ? -6.809 -20.249 4.786 1.00 90.75 87 THR A CA 1
ATOM 711 C C . THR A 1 87 ? -5.481 -19.624 5.209 1.00 90.75 87 THR A C 1
ATOM 713 O O . THR A 1 87 ? -4.428 -19.981 4.679 1.00 90.75 87 THR A O 1
ATOM 716 N N . PHE A 1 88 ? -5.534 -18.674 6.142 1.00 84.44 88 PHE A N 1
ATOM 717 C CA . PHE A 1 88 ? -4.351 -18.034 6.703 1.00 84.44 88 PHE A CA 1
ATOM 718 C C . PHE A 1 88 ? -4.094 -18.554 8.125 1.00 84.44 88 PHE A C 1
ATOM 720 O O . PHE A 1 88 ? -4.693 -18.088 9.095 1.00 84.44 88 PHE A O 1
ATOM 727 N N . ASP A 1 89 ? -3.198 -19.534 8.248 1.00 69.06 89 ASP A N 1
ATOM 728 C CA . ASP A 1 89 ? -3.047 -20.338 9.471 1.00 69.06 89 ASP A CA 1
ATOM 729 C C . ASP A 1 89 ? -2.357 -19.607 10.640 1.00 69.06 89 ASP A C 1
ATOM 731 O O . ASP A 1 89 ? -2.518 -19.992 11.797 1.00 69.06 89 ASP A O 1
ATOM 735 N N . PHE A 1 90 ? -1.628 -18.515 10.383 1.00 62.38 90 PHE A N 1
ATOM 736 C CA . PHE A 1 90 ? -0.808 -17.845 11.403 1.00 62.38 90 PHE A CA 1
ATOM 737 C C . PHE A 1 90 ? -1.587 -16.939 12.381 1.00 62.38 90 PHE A C 1
ATOM 739 O O . PHE A 1 90 ? -1.004 -16.494 13.367 1.00 62.38 90 PHE A O 1
ATOM 746 N N . MET A 1 91 ? -2.878 -16.644 12.144 1.00 55.22 91 MET A N 1
ATOM 747 C CA . MET A 1 91 ? -3.634 -15.629 12.912 1.00 55.22 91 MET A CA 1
ATOM 748 C C . MET A 1 91 ? -4.965 -16.093 13.540 1.00 55.22 91 MET A C 1
ATOM 750 O O . MET A 1 91 ? -5.793 -15.260 13.910 1.00 55.22 91 MET A O 1
ATOM 754 N N . ASN A 1 92 ? -5.168 -17.391 13.782 1.00 53.38 92 ASN A N 1
ATOM 755 C CA . ASN A 1 92 ? -6.288 -17.875 14.616 1.00 53.38 92 ASN A CA 1
ATOM 756 C C . ASN A 1 92 ? -6.053 -17.617 16.126 1.00 53.38 92 ASN A C 1
ATOM 758 O O . ASN A 1 92 ? -6.195 -18.506 16.959 1.00 53.38 92 ASN A O 1
ATOM 762 N N . VAL A 1 93 ? -5.669 -16.392 16.500 1.00 52.41 93 VAL A N 1
ATOM 763 C CA . VAL A 1 93 ? -5.239 -16.043 17.868 1.00 52.41 93 VAL A CA 1
ATOM 764 C C . VAL A 1 93 ? -6.425 -15.807 18.816 1.00 52.41 93 VAL A C 1
ATOM 766 O O . VAL A 1 93 ? -6.249 -15.864 20.028 1.00 52.41 93 VAL A O 1
ATOM 769 N N . SER A 1 94 ? -7.649 -15.598 18.309 1.00 56.91 94 SER A N 1
ATOM 770 C CA . SER A 1 94 ? -8.814 -15.318 19.170 1.00 56.91 94 SER A CA 1
ATOM 771 C C . SER A 1 94 ? -10.068 -16.154 18.905 1.00 56.91 94 SER A C 1
ATOM 773 O O . SER A 1 94 ? -11.082 -15.919 19.546 1.00 56.91 94 SER A O 1
ATOM 775 N N . GLY A 1 95 ? -10.044 -17.126 17.988 1.00 64.44 95 GLY A N 1
ATOM 776 C CA . GLY A 1 95 ? -11.168 -18.050 17.758 1.00 64.44 95 GLY A CA 1
ATOM 777 C C . GLY A 1 95 ? -12.501 -17.421 17.315 1.00 64.44 95 GLY A C 1
ATOM 778 O O . GLY A 1 95 ? -13.459 -18.161 17.118 1.00 64.44 95 GLY A O 1
ATOM 779 N N . ASP A 1 96 ? -12.593 -16.097 17.164 1.00 80.62 96 ASP A N 1
ATOM 780 C CA . ASP A 1 96 ? -13.835 -15.360 16.868 1.00 80.62 96 ASP A CA 1
ATOM 781 C C . ASP A 1 96 ? -14.046 -15.052 15.385 1.00 80.62 96 ASP A C 1
ATOM 783 O O . ASP A 1 96 ? -15.147 -14.678 14.973 1.00 80.62 96 ASP A O 1
ATOM 787 N N . LYS A 1 97 ? -13.006 -15.248 14.578 1.00 87.25 97 LYS A N 1
ATOM 788 C CA . LYS A 1 97 ? -13.047 -15.096 13.127 1.00 87.25 97 LYS A CA 1
ATOM 789 C C . LYS A 1 97 ? -12.100 -16.076 12.451 1.00 87.25 97 LYS A C 1
ATOM 791 O O . LYS A 1 97 ? -11.086 -16.456 13.030 1.00 87.25 97 LYS A O 1
ATOM 796 N N . GLN A 1 98 ? -12.422 -16.424 11.214 1.00 89.81 98 GLN A N 1
ATOM 797 C CA . GLN A 1 98 ? -11.543 -17.129 10.295 1.00 89.81 98 GLN A CA 1
ATOM 798 C C . GLN A 1 98 ? -10.950 -16.128 9.305 1.00 89.81 98 GLN A C 1
ATOM 800 O O . GLN A 1 98 ? -11.672 -15.310 8.732 1.00 89.81 98 GLN A O 1
ATOM 805 N N . ILE A 1 99 ? -9.635 -16.189 9.108 1.00 91.88 99 ILE A N 1
ATOM 806 C CA . ILE A 1 99 ? -8.918 -15.302 8.192 1.00 91.88 99 ILE A CA 1
ATOM 807 C C . ILE A 1 99 ? -8.486 -16.096 6.963 1.00 91.88 99 ILE A C 1
ATOM 809 O O . ILE A 1 99 ? -7.954 -17.203 7.063 1.00 91.88 99 ILE A O 1
ATOM 813 N N . PHE A 1 100 ? -8.702 -15.501 5.799 1.00 94.25 100 PHE A N 1
ATOM 814 C CA . PHE A 1 100 ? -8.269 -16.007 4.510 1.00 94.25 100 PHE A CA 1
ATOM 815 C C . PHE A 1 100 ? -7.393 -14.966 3.823 1.00 94.25 100 PHE A C 1
ATOM 817 O O . PHE A 1 100 ? -7.654 -13.767 3.916 1.00 94.25 100 PHE A O 1
ATOM 824 N N . GLN A 1 101 ? -6.385 -15.423 3.095 1.00 96.06 101 GLN A N 1
ATOM 825 C CA . GLN A 1 101 ? -5.525 -14.582 2.272 1.00 96.06 101 GLN A CA 1
ATOM 826 C C . GLN A 1 101 ? -5.870 -14.788 0.799 1.00 96.06 101 GLN A C 1
ATOM 828 O O . GLN A 1 101 ? -6.142 -15.910 0.363 1.00 96.06 101 GLN A O 1
ATOM 833 N N . ASN A 1 102 ? -5.884 -13.708 0.022 1.00 96.81 102 ASN A N 1
ATOM 834 C CA . ASN A 1 102 ? -6.132 -13.800 -1.408 1.00 96.81 102 ASN A CA 1
ATOM 835 C C . ASN A 1 102 ? -4.884 -14.306 -2.146 1.00 96.81 102 ASN A C 1
ATOM 837 O O . ASN A 1 102 ? -3.785 -13.791 -1.951 1.00 96.81 102 ASN A O 1
ATOM 841 N N . ILE A 1 103 ? -5.054 -15.269 -3.051 1.00 95.62 103 ILE A N 1
ATOM 842 C CA . ILE A 1 103 ? -3.925 -15.883 -3.777 1.00 95.62 103 ILE A CA 1
ATOM 843 C C . ILE A 1 103 ? -3.405 -15.018 -4.936 1.00 95.62 103 ILE A C 1
ATOM 845 O O . ILE A 1 103 ? -2.302 -15.231 -5.430 1.00 95.62 103 ILE A O 1
ATOM 849 N N . ARG A 1 104 ? -4.209 -14.055 -5.406 1.00 95.81 104 ARG A N 1
ATOM 850 C CA . ARG A 1 104 ? -3.860 -13.136 -6.504 1.00 95.81 104 ARG A CA 1
ATOM 851 C C . ARG A 1 104 ? -3.280 -11.816 -5.990 1.00 95.81 104 ARG A C 1
ATOM 853 O O . ARG A 1 104 ? -2.674 -11.084 -6.770 1.00 95.81 104 ARG A O 1
ATOM 860 N N . ARG A 1 105 ? -3.489 -11.502 -4.706 1.00 94.94 105 ARG A N 1
ATOM 861 C CA . ARG A 1 105 ? -3.000 -10.302 -4.018 1.00 94.94 105 ARG A CA 1
ATOM 862 C C . ARG A 1 105 ? -2.696 -10.636 -2.559 1.00 94.94 105 ARG A C 1
ATOM 864 O O . ARG A 1 105 ? -3.574 -10.544 -1.713 1.00 94.94 105 ARG A O 1
ATOM 871 N N . TYR A 1 106 ? -1.443 -10.960 -2.258 1.00 92.75 106 TYR A N 1
ATOM 872 C CA . TYR A 1 106 ? -1.047 -11.405 -0.916 1.00 92.75 106 TYR A CA 1
ATOM 873 C C . TYR A 1 106 ? -1.305 -10.385 0.200 1.00 92.75 106 TYR A C 1
ATOM 875 O O . TYR A 1 106 ? -1.454 -10.772 1.353 1.00 92.75 106 TYR A O 1
ATOM 883 N N . SER A 1 107 ? -1.383 -9.093 -0.110 1.00 93.94 107 SER A N 1
ATOM 884 C CA . SER A 1 107 ? -1.723 -8.076 0.888 1.00 93.94 107 SER A CA 1
ATOM 885 C C . SER A 1 107 ? -3.212 -8.014 1.234 1.00 93.94 107 SER A C 1
ATOM 887 O O . SER A 1 107 ? -3.555 -7.344 2.200 1.00 93.94 107 SER A O 1
ATOM 889 N N . LEU A 1 108 ? -4.085 -8.684 0.469 1.00 96.25 108 LEU A N 1
ATOM 890 C CA . LEU A 1 108 ? -5.530 -8.691 0.677 1.00 96.25 108 LEU A CA 1
ATOM 891 C C . LEU A 1 108 ? -5.965 -9.881 1.539 1.00 96.25 108 LEU A C 1
ATOM 893 O O . LEU A 1 108 ? -5.747 -11.045 1.193 1.00 96.25 108 LEU A O 1
ATOM 897 N N . PHE A 1 109 ? -6.681 -9.567 2.610 1.00 94.81 109 PHE A N 1
ATOM 898 C CA . PHE A 1 109 ? -7.238 -10.499 3.575 1.00 94.81 109 PHE A CA 1
ATOM 899 C C . PHE A 1 109 ? -8.765 -10.408 3.600 1.00 94.81 109 PHE A C 1
ATOM 901 O O . PHE A 1 109 ? -9.353 -9.350 3.371 1.00 94.81 109 PHE A O 1
ATOM 908 N N . LYS A 1 110 ? -9.400 -11.543 3.883 1.00 94.56 110 LYS A N 1
ATOM 909 C CA . LYS A 1 110 ? -10.834 -11.713 4.126 1.00 94.56 110 LYS A CA 1
ATOM 910 C C . LYS A 1 110 ? -10.996 -12.254 5.537 1.00 94.56 110 LYS A C 1
ATOM 912 O O . LYS A 1 110 ? -10.441 -13.297 5.870 1.00 94.56 110 LYS A O 1
ATOM 917 N N . GLU A 1 111 ? -11.774 -11.563 6.349 1.00 92.38 111 GLU A N 1
ATOM 918 C CA . GLU A 1 111 ? -12.118 -11.957 7.708 1.00 92.38 111 GLU A CA 1
ATOM 919 C C . GLU A 1 111 ? -13.589 -12.355 7.747 1.00 92.38 111 GLU A C 1
ATOM 921 O O . GLU A 1 111 ? -14.454 -11.551 7.405 1.00 92.38 111 GLU A O 1
ATOM 926 N N . VAL A 1 112 ? -13.868 -13.590 8.155 1.00 92.25 112 VAL A N 1
ATOM 927 C CA . VAL A 1 112 ? -15.225 -14.119 8.315 1.00 92.25 112 VAL A CA 1
ATOM 928 C C . VAL A 1 112 ? -15.479 -14.340 9.797 1.00 92.25 112 VAL A C 1
ATOM 930 O O . VAL A 1 112 ? -14.815 -15.157 10.433 1.00 92.25 112 VAL A O 1
ATOM 933 N N . TYR A 1 113 ? -16.421 -13.594 10.352 1.00 91.81 113 TYR A N 1
ATOM 934 C CA . TYR A 1 113 ? -16.794 -13.661 11.760 1.00 91.81 113 TYR A CA 1
ATOM 935 C C . TYR A 1 113 ? -17.863 -14.737 11.994 1.00 91.81 113 TYR A C 1
ATOM 937 O O . TYR A 1 113 ? -18.584 -15.131 11.076 1.00 91.81 113 TYR A O 1
ATOM 945 N N . LYS A 1 114 ? -17.988 -15.211 13.242 1.00 89.94 114 LYS A N 1
ATOM 946 C CA . LYS A 1 114 ? -18.985 -16.233 13.633 1.00 89.94 114 LYS A CA 1
ATOM 947 C C . LYS A 1 114 ? -20.436 -15.838 13.339 1.00 89.94 114 LYS A C 1
ATOM 949 O O . LYS A 1 114 ? -21.269 -16.714 13.137 1.00 89.94 114 LYS A O 1
ATOM 954 N N . ASP A 1 115 ? -20.735 -14.544 13.343 1.00 92.12 115 ASP A N 1
ATOM 955 C CA . ASP A 1 115 ? -22.059 -13.985 13.051 1.00 92.12 115 ASP A CA 1
ATOM 956 C C . ASP A 1 115 ? -22.360 -13.879 11.542 1.00 92.12 115 ASP A C 1
ATOM 958 O O . ASP A 1 115 ? -23.444 -13.448 11.159 1.00 92.12 115 ASP A O 1
ATOM 962 N N . GLY A 1 116 ? -21.415 -14.277 10.683 1.00 90.75 116 GLY A N 1
ATOM 963 C CA . GLY A 1 116 ? -21.519 -14.177 9.229 1.00 90.75 116 GLY A CA 1
ATOM 964 C C . GLY A 1 116 ? -21.027 -12.847 8.654 1.00 90.75 116 GLY A C 1
ATOM 965 O O . GLY A 1 116 ? -21.012 -12.695 7.432 1.00 90.75 116 GLY A O 1
ATOM 966 N N . THR A 1 117 ? -20.584 -11.898 9.487 1.00 92.88 117 THR A N 1
ATOM 967 C CA . THR A 1 117 ? -19.979 -10.651 9.011 1.00 92.88 117 THR A CA 1
ATOM 968 C C . THR A 1 117 ? -18.708 -10.962 8.220 1.00 92.88 117 THR A C 1
ATOM 970 O O . THR A 1 117 ? -17.864 -11.744 8.661 1.00 92.88 117 THR A O 1
ATOM 973 N N . VAL A 1 118 ? -18.548 -10.323 7.059 1.00 92.88 118 VAL A N 1
ATOM 974 C CA . VAL A 1 118 ? -17.338 -10.424 6.234 1.00 92.88 118 VAL A CA 1
ATOM 975 C C . VAL A 1 118 ? -16.689 -9.054 6.122 1.00 92.88 118 VAL A C 1
ATOM 977 O O . VAL A 1 118 ? -17.339 -8.082 5.738 1.00 92.88 118 VAL A O 1
ATOM 980 N N . LYS A 1 119 ? -15.397 -8.979 6.441 1.00 93.00 119 LYS A N 1
ATOM 981 C CA . LYS A 1 119 ? -14.571 -7.785 6.239 1.00 93.00 119 LYS A CA 1
ATOM 982 C C . LYS A 1 119 ? -13.391 -8.102 5.337 1.00 93.00 119 LYS A C 1
ATOM 984 O O . LYS A 1 119 ? -12.895 -9.226 5.320 1.00 93.00 119 LYS A O 1
ATOM 989 N N . TYR A 1 120 ? -12.938 -7.094 4.609 1.00 94.94 120 TYR A N 1
ATOM 990 C CA . TYR A 1 120 ? -11.781 -7.184 3.732 1.00 94.94 120 TYR A CA 1
ATOM 991 C C . TYR A 1 120 ? -10.783 -6.090 4.094 1.00 94.94 120 TYR A C 1
ATOM 993 O O . TYR A 1 120 ? -11.185 -4.956 4.355 1.00 94.94 120 TYR A O 1
ATOM 1001 N N . ASP A 1 121 ? -9.499 -6.428 4.079 1.00 93.69 121 ASP A N 1
ATOM 1002 C CA . ASP A 1 121 ? -8.404 -5.509 4.389 1.00 93.69 121 ASP A CA 1
ATOM 1003 C C . ASP A 1 121 ? -7.247 -5.733 3.412 1.00 93.69 121 ASP A C 1
ATOM 1005 O O . ASP A 1 121 ? -6.865 -6.875 3.176 1.00 93.69 121 ASP A O 1
ATOM 1009 N N . ASP A 1 122 ? -6.704 -4.669 2.818 1.00 95.19 122 ASP A N 1
ATOM 1010 C CA . ASP A 1 122 ? -5.539 -4.746 1.925 1.00 95.19 122 ASP A CA 1
ATOM 1011 C C . ASP A 1 122 ? -4.411 -3.895 2.496 1.00 95.19 122 ASP A C 1
ATOM 1013 O O . ASP A 1 122 ? -4.422 -2.670 2.382 1.00 95.19 122 ASP A O 1
ATOM 1017 N N . THR A 1 123 ? -3.406 -4.541 3.078 1.00 92.44 123 THR A N 1
ATOM 1018 C CA . THR A 1 123 ? -2.341 -3.853 3.820 1.00 92.44 123 THR A CA 1
ATOM 1019 C C . THR A 1 123 ? -1.483 -2.936 2.950 1.00 92.44 123 THR A C 1
ATOM 1021 O O . THR A 1 123 ? -0.853 -2.016 3.461 1.00 92.44 123 THR A O 1
ATOM 1024 N N . ASN A 1 124 ? -1.488 -3.132 1.629 1.00 93.12 124 ASN A N 1
ATOM 1025 C CA . ASN A 1 124 ? -0.739 -2.300 0.692 1.00 93.12 124 ASN A CA 1
ATOM 1026 C C . ASN A 1 124 ? -1.556 -1.123 0.139 1.00 93.12 124 ASN A C 1
ATOM 1028 O O . ASN A 1 124 ? -1.005 -0.299 -0.595 1.00 93.12 124 ASN A O 1
ATOM 1032 N N . ARG A 1 125 ? -2.861 -1.030 0.434 1.00 94.69 125 ARG A N 1
ATOM 1033 C CA . ARG A 1 125 ? -3.693 0.079 -0.060 1.00 94.69 125 ARG A CA 1
ATOM 1034 C C . ARG A 1 125 ? -3.556 1.345 0.788 1.00 94.69 125 ARG A C 1
ATOM 1036 O O . ARG A 1 125 ? -4.044 2.387 0.360 1.00 94.69 125 ARG A O 1
ATOM 1043 N N . ILE A 1 126 ? -2.929 1.267 1.964 1.00 95.94 126 ILE A N 1
ATOM 1044 C CA . ILE A 1 126 ? -2.767 2.374 2.916 1.00 95.94 126 ILE A CA 1
ATOM 1045 C C . ILE A 1 126 ? -1.285 2.555 3.238 1.00 95.94 126 ILE A C 1
ATOM 1047 O O . ILE A 1 126 ? -0.566 1.596 3.500 1.00 95.94 126 ILE A O 1
ATOM 1051 N N . VAL A 1 127 ? -0.837 3.805 3.255 1.00 94.75 127 VAL A N 1
ATOM 1052 C CA . VAL A 1 127 ? 0.467 4.215 3.775 1.00 94.75 127 VAL A CA 1
ATOM 1053 C C . VAL A 1 127 ? 0.229 5.323 4.787 1.00 94.75 127 VAL A C 1
ATOM 1055 O O . VAL A 1 127 ? -0.457 6.292 4.485 1.00 94.75 127 VAL A O 1
ATOM 1058 N N . CYS A 1 128 ? 0.811 5.205 5.970 1.00 94.62 128 CYS A N 1
ATOM 1059 C CA . CYS A 1 128 ? 0.787 6.258 6.976 1.00 94.62 128 CYS A CA 1
ATOM 1060 C C . CYS A 1 128 ? 2.165 6.909 7.034 1.00 94.62 128 CYS A C 1
ATOM 1062 O O . CYS A 1 128 ? 3.178 6.201 7.058 1.00 94.62 128 CYS A O 1
ATOM 1064 N N . LEU A 1 129 ? 2.186 8.235 7.034 1.00 94.19 129 LEU A N 1
ATOM 1065 C CA . LEU A 1 129 ? 3.384 9.057 7.053 1.00 94.19 129 LEU A CA 1
ATOM 1066 C C . LEU A 1 129 ? 3.282 10.057 8.194 1.00 94.19 129 LEU A C 1
ATOM 1068 O O . LEU A 1 129 ? 2.211 10.629 8.409 1.00 94.19 129 LEU A O 1
ATOM 1072 N N . ASP A 1 130 ? 4.396 10.279 8.879 1.00 90.44 130 ASP A N 1
ATOM 1073 C CA . ASP A 1 130 ? 4.520 11.401 9.797 1.00 90.44 130 ASP A CA 1
ATOM 1074 C C . ASP A 1 130 ? 4.931 12.708 9.116 1.00 90.44 130 ASP A C 1
ATOM 1076 O O . ASP A 1 130 ? 5.144 12.762 7.900 1.00 90.44 130 ASP A O 1
ATOM 1080 N N . LEU A 1 131 ? 5.020 13.784 9.903 1.00 87.50 131 LEU A N 1
ATOM 1081 C CA . LEU A 1 131 ? 5.436 15.107 9.423 1.00 87.50 131 LEU A CA 1
ATOM 1082 C C . LEU A 1 131 ? 6.868 15.112 8.850 1.00 87.50 131 LEU A C 1
ATOM 1084 O O . LEU A 1 131 ? 7.211 16.001 8.072 1.00 87.50 131 LEU A O 1
ATOM 1088 N N . ASN A 1 132 ? 7.683 14.106 9.180 1.00 89.12 132 ASN A N 1
ATOM 1089 C CA . ASN A 1 132 ? 9.032 13.898 8.655 1.00 89.12 132 ASN A CA 1
ATOM 1090 C C . ASN A 1 132 ? 9.070 12.897 7.481 1.00 89.12 132 ASN A C 1
ATOM 1092 O O . ASN A 1 132 ? 10.146 12.592 6.967 1.00 89.12 132 ASN A O 1
ATOM 1096 N N . ASN A 1 133 ? 7.911 12.422 7.009 1.00 86.75 133 ASN A N 1
ATOM 1097 C CA . ASN A 1 133 ? 7.743 11.351 6.021 1.00 86.75 133 ASN A CA 1
ATOM 1098 C C . ASN A 1 133 ? 8.246 9.963 6.468 1.0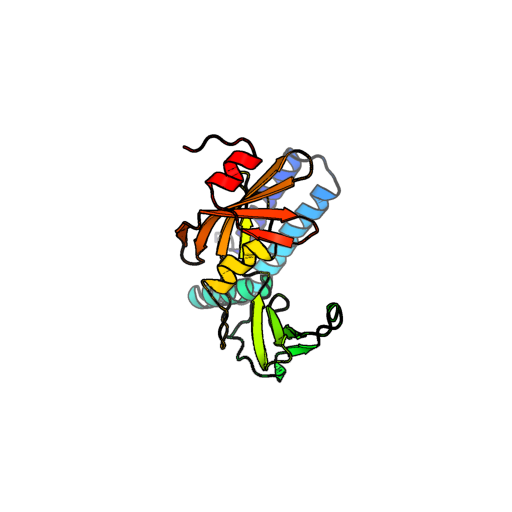0 86.75 133 ASN A C 1
ATOM 1100 O O . ASN A 1 133 ? 8.495 9.097 5.620 1.00 86.75 133 ASN A O 1
ATOM 1104 N N . GLU A 1 134 ? 8.366 9.708 7.770 1.00 88.81 134 GLU A N 1
ATOM 1105 C CA . GLU A 1 134 ? 8.617 8.366 8.291 1.00 88.81 134 GLU A CA 1
ATOM 1106 C C . GLU A 1 134 ? 7.345 7.515 8.237 1.00 88.81 134 GLU A C 1
ATOM 1108 O O . GLU A 1 134 ? 6.226 7.993 8.428 1.00 88.81 134 GLU A O 1
ATOM 1113 N N . ARG A 1 135 ? 7.502 6.216 7.955 1.00 87.50 135 ARG A N 1
ATOM 1114 C CA . ARG A 1 135 ? 6.366 5.295 7.839 1.00 87.50 135 ARG A CA 1
ATOM 1115 C C . ARG A 1 135 ? 5.989 4.720 9.195 1.00 87.50 135 ARG A C 1
ATOM 1117 O O . ARG A 1 135 ? 6.760 3.963 9.782 1.00 87.50 135 ARG A O 1
ATOM 1124 N N . TYR A 1 136 ? 4.761 4.982 9.627 1.00 82.12 136 TYR A N 1
ATOM 1125 C CA . TYR A 1 136 ? 4.216 4.416 10.856 1.00 82.12 136 TYR A CA 1
ATOM 1126 C C . TYR A 1 136 ? 2.697 4.225 10.765 1.00 82.12 136 TYR A C 1
ATOM 1128 O O . TYR A 1 136 ? 1.957 5.199 10.794 1.00 82.12 136 TYR A O 1
ATOM 1136 N N . CYS A 1 137 ? 2.219 2.977 10.702 1.00 82.44 137 CYS A N 1
ATOM 1137 C CA . CYS A 1 137 ? 0.788 2.656 10.780 1.00 82.44 137 CYS A CA 1
ATOM 1138 C C . CYS A 1 137 ? 0.483 1.781 12.000 1.00 82.44 137 CYS A C 1
ATOM 1140 O O . CYS A 1 137 ? 1.251 0.887 12.359 1.00 82.44 137 CYS A O 1
ATOM 1142 N N . THR A 1 138 ? -0.706 1.967 12.566 1.00 85.94 138 THR A N 1
ATOM 1143 C CA . THR A 1 138 ? -1.346 1.022 13.489 1.00 85.94 138 THR A CA 1
ATOM 1144 C C . THR A 1 138 ? -2.716 0.648 12.943 1.00 85.94 138 THR A C 1
ATOM 1146 O O . THR A 1 138 ? -3.283 1.389 12.139 1.00 85.94 138 THR A O 1
ATOM 1149 N N . LYS A 1 139 ? -3.274 -0.478 13.403 1.00 84.88 139 LYS A N 1
ATOM 1150 C CA . LYS A 1 139 ? -4.597 -0.922 12.951 1.00 84.88 139 LYS A CA 1
ATOM 1151 C C . LYS A 1 139 ? -5.689 0.129 13.195 1.00 84.88 139 LYS A C 1
ATOM 1153 O O . LYS A 1 139 ? -6.503 0.360 12.315 1.00 84.88 139 LYS A O 1
ATOM 1158 N N . ALA A 1 140 ? -5.658 0.814 14.340 1.00 86.94 140 ALA A N 1
ATOM 1159 C CA . ALA A 1 140 ? -6.618 1.876 14.646 1.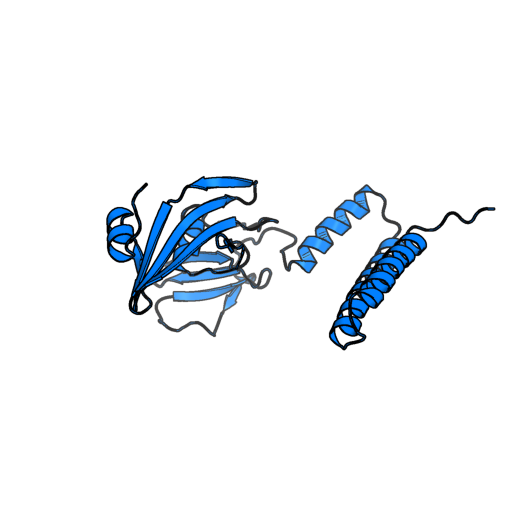00 86.94 140 ALA A CA 1
ATOM 1160 C C . ALA A 1 140 ? -6.564 3.031 13.630 1.00 86.94 140 ALA A C 1
ATOM 1162 O O . ALA A 1 140 ? -7.600 3.562 13.250 1.00 86.94 140 ALA A O 1
ATOM 1163 N N . ILE A 1 141 ? -5.366 3.382 13.148 1.00 91.31 141 ILE A N 1
ATOM 1164 C CA . ILE A 1 141 ? -5.186 4.429 12.134 1.00 91.31 141 ILE A CA 1
ATOM 1165 C C . ILE A 1 141 ? -5.679 3.940 10.764 1.00 91.31 141 ILE A C 1
ATOM 1167 O O . ILE A 1 141 ? -6.390 4.661 10.069 1.00 91.31 141 ILE A O 1
ATOM 1171 N N . THR A 1 142 ? -5.339 2.710 10.367 1.00 92.75 142 THR A N 1
ATOM 1172 C CA . THR A 1 142 ? -5.772 2.156 9.071 1.00 92.75 142 THR A CA 1
ATOM 1173 C C . THR A 1 142 ? -7.277 1.892 9.020 1.00 92.75 142 THR A C 1
ATOM 1175 O O . THR A 1 142 ? -7.884 2.036 7.959 1.00 92.75 142 THR A O 1
ATOM 1178 N N . ASP A 1 143 ? -7.891 1.548 10.156 1.00 91.81 143 ASP A N 1
ATOM 1179 C CA . ASP A 1 143 ? -9.327 1.281 10.253 1.00 91.81 143 ASP A CA 1
ATOM 1180 C C . ASP A 1 143 ? -10.162 2.521 9.891 1.00 91.81 143 ASP A C 1
ATOM 1182 O O . ASP A 1 143 ? -11.204 2.365 9.264 1.00 91.81 143 ASP A O 1
ATOM 1186 N N . ILE A 1 144 ? -9.653 3.743 10.114 1.00 93.69 144 ILE A N 1
ATOM 1187 C CA . ILE A 1 144 ? -10.292 4.990 9.647 1.00 93.69 144 ILE A CA 1
ATOM 1188 C C . ILE A 1 144 ? -10.522 4.948 8.130 1.00 93.69 144 ILE A C 1
ATOM 1190 O O . ILE A 1 144 ? -11.627 5.188 7.648 1.00 93.69 144 ILE A O 1
ATOM 1194 N N . VAL A 1 145 ? -9.488 4.604 7.355 1.00 95.50 145 VAL A N 1
ATOM 1195 C CA . VAL A 1 145 ? -9.598 4.524 5.889 1.00 95.50 145 VAL A CA 1
ATOM 1196 C C . VAL A 1 145 ? -10.465 3.345 5.467 1.00 95.50 145 VAL A C 1
ATOM 1198 O O . VAL A 1 145 ? -11.236 3.472 4.517 1.00 95.50 145 VAL A O 1
ATOM 1201 N N . ASN A 1 146 ? -10.369 2.210 6.158 1.00 94.44 146 ASN A N 1
ATOM 1202 C CA . ASN A 1 146 ? -11.195 1.043 5.855 1.00 94.44 146 ASN A CA 1
ATOM 1203 C C . ASN A 1 146 ? -12.689 1.290 6.128 1.00 94.44 146 ASN A C 1
ATOM 1205 O O . ASN A 1 146 ? -13.524 0.750 5.406 1.00 94.44 146 ASN A O 1
ATOM 1209 N N . GLU A 1 147 ? -13.032 2.119 7.113 1.00 93.94 147 GLU A N 1
ATOM 1210 C CA . GLU A 1 147 ? -14.409 2.529 7.406 1.00 93.94 147 GLU A CA 1
ATOM 1211 C C . GLU A 1 147 ? -14.928 3.568 6.407 1.00 93.94 147 GLU A C 1
ATOM 1213 O O . GLU A 1 147 ? -16.052 3.448 5.924 1.00 93.94 147 GLU A O 1
ATOM 1218 N N . MET A 1 148 ? -14.109 4.562 6.049 1.00 94.88 148 MET A N 1
ATOM 1219 C CA . MET A 1 148 ? -14.482 5.586 5.065 1.00 94.88 148 MET A CA 1
ATOM 1220 C C . MET A 1 148 ? -14.580 5.029 3.639 1.00 94.88 148 MET A C 1
ATOM 1222 O O . MET A 1 148 ? -15.414 5.466 2.846 1.00 94.88 148 MET A O 1
ATOM 1226 N N . PHE A 1 149 ? -13.711 4.075 3.299 1.00 95.44 149 PHE A N 1
ATOM 1227 C CA . PHE A 1 149 ? -13.565 3.516 1.957 1.00 95.44 149 PHE A CA 1
ATOM 1228 C C . PHE A 1 149 ? -13.505 1.985 2.008 1.00 95.44 149 PHE A C 1
ATOM 1230 O O . PHE A 1 149 ? -12.464 1.399 1.666 1.00 95.44 149 PHE A O 1
ATOM 1237 N N . PRO A 1 150 ? -14.596 1.314 2.412 1.00 95.62 150 PRO A N 1
ATOM 1238 C CA . PRO A 1 150 ? -14.616 -0.136 2.547 1.00 95.62 150 PRO A CA 1
ATOM 1239 C C . PRO A 1 150 ? -14.300 -0.829 1.219 1.00 95.62 150 PRO A C 1
ATOM 1241 O O . PRO A 1 150 ? -14.711 -0.386 0.143 1.00 95.62 150 PRO A O 1
ATOM 1244 N N . ILE A 1 151 ? -13.553 -1.934 1.292 1.00 97.12 151 ILE A N 1
ATOM 1245 C CA . ILE A 1 151 ? -13.310 -2.789 0.126 1.00 97.12 151 ILE A CA 1
ATOM 1246 C C . ILE A 1 151 ? -14.610 -3.516 -0.213 1.00 97.12 151 ILE A C 1
ATOM 1248 O O . ILE A 1 151 ? -15.215 -4.166 0.639 1.00 97.12 151 ILE A O 1
ATOM 1252 N N . THR A 1 152 ? -15.003 -3.443 -1.481 1.00 95.12 152 THR A N 1
ATOM 1253 C CA . THR A 1 152 ? -16.130 -4.193 -2.040 1.00 95.12 152 THR A CA 1
ATOM 1254 C C . THR A 1 152 ? -15.649 -5.071 -3.188 1.00 95.12 152 THR A C 1
ATOM 1256 O O . THR A 1 152 ? -14.614 -4.797 -3.799 1.00 95.12 152 THR A O 1
ATOM 1259 N N . MET A 1 153 ? -16.383 -6.153 -3.452 1.00 95.56 153 MET A N 1
ATOM 1260 C CA . MET A 1 153 ? -16.107 -7.057 -4.566 1.00 95.56 153 MET A CA 1
ATOM 1261 C C . MET A 1 153 ? -17.025 -6.733 -5.759 1.00 95.56 153 MET A C 1
ATOM 1263 O O . MET A 1 153 ? -18.207 -6.460 -5.540 1.00 95.56 153 MET A O 1
ATOM 1267 N N . PRO A 1 154 ? -16.526 -6.789 -7.008 1.00 97.00 154 PRO A N 1
ATOM 1268 C CA . PRO A 1 1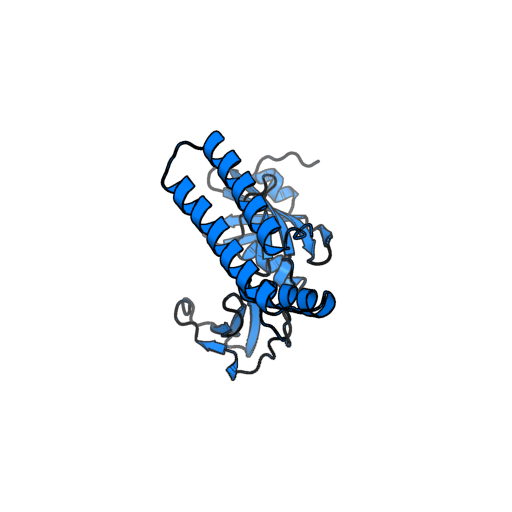54 ? -15.147 -7.100 -7.370 1.00 97.00 154 PRO A CA 1
ATOM 1269 C C . PRO A 1 154 ? -14.169 -5.976 -6.984 1.00 97.00 154 PRO A C 1
ATOM 1271 O O . PRO A 1 154 ? -14.455 -4.797 -7.175 1.00 97.00 154 PRO A O 1
ATOM 1274 N N . TYR A 1 155 ? -13.002 -6.350 -6.462 1.00 97.00 155 TYR A N 1
ATOM 1275 C CA . TYR A 1 155 ? -11.995 -5.414 -5.967 1.00 97.00 155 TYR A CA 1
ATOM 1276 C C . TYR A 1 155 ? -10.895 -5.178 -7.006 1.00 97.00 155 TYR A C 1
ATOM 1278 O O . TYR A 1 155 ? -10.198 -6.109 -7.421 1.00 97.00 155 TYR A O 1
ATOM 1286 N N . GLU A 1 156 ? -10.705 -3.919 -7.402 1.00 94.88 156 GLU A N 1
ATOM 1287 C CA . GLU A 1 156 ? -9.541 -3.474 -8.170 1.00 94.88 156 GLU A CA 1
ATOM 1288 C C . GLU A 1 156 ? -8.675 -2.546 -7.303 1.00 94.88 156 GLU A C 1
ATOM 1290 O O . GLU A 1 156 ? -9.098 -1.430 -6.992 1.00 94.88 156 GLU A O 1
ATOM 1295 N N . PRO A 1 157 ? -7.461 -2.976 -6.905 1.00 93.19 157 PRO A N 1
ATOM 1296 C CA . PRO A 1 157 ? -6.558 -2.124 -6.144 1.00 93.19 157 PRO A CA 1
ATOM 1297 C C . PRO A 1 157 ? -6.181 -0.865 -6.926 1.00 93.19 157 PRO A C 1
ATOM 1299 O O . PRO A 1 157 ? -5.826 -0.926 -8.109 1.00 93.19 157 PRO A O 1
ATOM 1302 N N . ASN A 1 158 ? -6.190 0.276 -6.240 1.00 92.50 158 ASN A N 1
ATOM 1303 C CA . ASN A 1 158 ? -5.705 1.528 -6.807 1.00 92.50 158 ASN A CA 1
ATOM 1304 C C . ASN A 1 158 ? -4.195 1.455 -7.069 1.00 92.50 158 ASN A C 1
ATOM 1306 O O . ASN A 1 158 ? -3.452 0.791 -6.348 1.00 92.50 158 ASN A O 1
ATOM 1310 N N . SER A 1 159 ? -3.728 2.159 -8.102 1.00 86.56 159 SER A N 1
ATOM 1311 C CA . SER A 1 159 ? -2.293 2.235 -8.405 1.00 86.56 159 SER A CA 1
ATOM 1312 C C . SER A 1 159 ? -1.499 3.024 -7.368 1.00 86.56 159 SER A C 1
ATOM 1314 O O . SER A 1 159 ? -0.302 2.796 -7.231 1.00 86.56 159 SER A O 1
ATOM 1316 N N . GLU A 1 160 ? -2.164 3.952 -6.682 1.00 92.75 160 GLU A N 1
ATOM 1317 C CA . GLU A 1 160 ? -1.616 4.740 -5.584 1.00 92.75 160 GLU A CA 1
ATOM 1318 C C . GLU A 1 160 ? -2.349 4.371 -4.286 1.00 92.75 160 GLU A C 1
ATOM 1320 O O . GLU A 1 160 ? -3.560 4.120 -4.324 1.00 92.75 160 GLU A O 1
ATOM 1325 N N . PRO A 1 161 ? -1.649 4.323 -3.142 1.00 94.81 161 PRO A N 1
ATOM 1326 C CA . PRO A 1 161 ? -2.277 4.063 -1.856 1.00 94.81 161 PRO A CA 1
ATOM 1327 C C . PRO A 1 161 ? -3.008 5.307 -1.335 1.00 94.81 161 PRO A C 1
ATOM 1329 O O . PRO A 1 161 ? -2.704 6.437 -1.722 1.00 94.81 161 PRO A O 1
ATOM 1332 N N . TYR A 1 162 ? -3.919 5.099 -0.388 1.00 97.19 162 TYR A N 1
ATOM 1333 C CA . TYR A 1 162 ? -4.354 6.152 0.524 1.00 97.19 162 TYR A CA 1
ATOM 1334 C C . TYR A 1 162 ? -3.167 6.556 1.398 1.00 97.19 162 TYR A C 1
ATOM 1336 O O . TYR A 1 162 ? -2.484 5.685 1.941 1.00 97.19 162 TYR A O 1
ATOM 1344 N N . LYS A 1 163 ? -2.916 7.857 1.536 1.00 96.62 163 LYS A N 1
ATOM 1345 C CA . LYS A 1 163 ? -1.815 8.375 2.356 1.00 96.62 163 LYS A CA 1
ATOM 1346 C C . LYS A 1 163 ? -2.386 9.076 3.573 1.00 96.62 163 LYS A C 1
ATOM 1348 O O . LYS A 1 163 ? -3.059 10.087 3.423 1.00 96.62 163 LYS A O 1
ATOM 1353 N N . ILE A 1 164 ? -2.137 8.532 4.752 1.00 96.94 164 ILE A N 1
ATOM 1354 C CA . ILE A 1 164 ? -2.572 9.109 6.019 1.00 96.94 164 ILE A CA 1
ATOM 1355 C C . ILE A 1 164 ? -1.438 9.976 6.553 1.00 96.94 164 ILE A C 1
ATOM 1357 O O . ILE A 1 164 ? -0.327 9.474 6.712 1.00 96.94 164 ILE A O 1
ATOM 1361 N N . LEU A 1 165 ? -1.718 11.245 6.841 1.00 96.19 165 LEU A N 1
ATOM 1362 C CA . LEU A 1 165 ? -0.819 12.098 7.607 1.00 96.19 165 LEU A CA 1
ATOM 1363 C C . LEU A 1 165 ? -1.145 11.934 9.091 1.00 96.19 165 LEU A C 1
ATOM 1365 O O . LEU A 1 165 ? -2.258 12.237 9.527 1.00 96.19 165 LEU A O 1
ATOM 1369 N N . THR A 1 166 ? -0.190 11.437 9.864 1.00 94.56 166 THR A N 1
ATOM 1370 C CA . THR A 1 166 ? -0.373 11.127 11.283 1.00 94.56 166 THR A CA 1
ATOM 1371 C C . THR A 1 166 ? 0.851 11.537 12.082 1.00 94.56 166 THR A C 1
ATOM 1373 O O . THR A 1 166 ? 1.933 11.568 11.535 1.00 94.56 166 THR A O 1
ATOM 1376 N N . ASP A 1 167 ? 0.734 11.840 13.365 1.00 92.06 167 ASP A N 1
ATOM 1377 C CA . ASP A 1 167 ? 1.907 12.035 14.218 1.00 92.06 167 ASP A CA 1
ATOM 1378 C C . ASP A 1 167 ? 1.770 11.224 15.501 1.00 92.06 167 ASP A C 1
ATOM 1380 O O . ASP A 1 167 ? 0.662 10.909 15.947 1.00 92.06 167 ASP A O 1
ATOM 1384 N N . ARG A 1 168 ? 2.910 10.845 16.074 1.00 90.31 168 ARG A N 1
ATOM 1385 C CA . ARG A 1 168 ? 2.997 10.074 17.307 1.00 90.31 168 ARG A CA 1
ATOM 1386 C C . ARG A 1 168 ? 3.683 10.908 18.371 1.00 90.31 168 ARG A C 1
ATOM 1388 O O . ARG A 1 168 ? 4.866 11.216 18.274 1.00 90.31 168 ARG A O 1
ATOM 1395 N N . ILE A 1 169 ? 2.970 11.128 19.465 1.00 89.69 169 ILE A N 1
ATOM 1396 C CA . ILE A 1 169 ? 3.463 11.891 20.605 1.00 89.69 169 ILE A CA 1
ATOM 1397 C C . ILE A 1 169 ? 3.668 10.945 21.782 1.00 89.69 169 ILE A C 1
ATOM 1399 O O . ILE A 1 169 ? 2.771 10.197 22.163 1.00 89.69 169 ILE A O 1
ATOM 1403 N N . CYS A 1 170 ? 4.857 10.980 22.375 1.00 87.88 170 CYS A N 1
ATOM 1404 C CA . CYS A 1 170 ? 5.186 10.197 23.561 1.00 87.88 170 CYS A CA 1
ATOM 1405 C C . CYS A 1 170 ? 5.380 11.137 24.751 1.00 87.88 170 CYS A C 1
ATOM 1407 O O . CYS A 1 170 ? 6.175 12.072 24.672 1.00 87.88 170 CYS A O 1
ATOM 1409 N N . LYS A 1 171 ? 4.693 10.869 25.864 1.00 84.81 171 LYS A N 1
ATOM 1410 C CA . LYS A 1 171 ? 4.887 11.589 27.128 1.00 84.81 171 LYS A CA 1
ATOM 1411 C C . LYS A 1 171 ? 4.782 10.615 28.291 1.00 84.81 171 LYS A C 1
ATOM 1413 O O . LYS A 1 171 ? 3.782 9.917 28.430 1.00 84.81 171 LYS A O 1
ATOM 1418 N N . ASP A 1 172 ? 5.820 10.567 29.118 1.00 84.75 172 ASP A N 1
ATOM 1419 C CA . ASP A 1 172 ? 5.961 9.586 30.196 1.00 84.75 172 ASP A CA 1
ATOM 1420 C C . ASP A 1 172 ? 5.770 8.141 29.689 1.00 84.75 172 ASP A C 1
ATOM 1422 O O . ASP A 1 172 ? 6.600 7.632 28.936 1.00 84.75 172 ASP A O 1
ATOM 1426 N N . LYS A 1 173 ? 4.680 7.473 30.090 1.00 81.69 173 LYS A N 1
ATOM 1427 C CA . LYS A 1 173 ? 4.305 6.119 29.638 1.00 81.69 173 LYS A CA 1
ATOM 1428 C C . LYS A 1 173 ? 3.202 6.117 28.577 1.00 81.69 173 LYS A C 1
ATOM 1430 O O . LYS A 1 173 ? 2.858 5.050 28.071 1.00 81.69 173 LYS A O 1
ATOM 1435 N N . ASP A 1 174 ? 2.648 7.281 28.259 1.00 83.88 174 ASP A N 1
ATOM 1436 C CA . ASP A 1 174 ? 1.546 7.414 27.322 1.00 83.88 174 ASP A CA 1
ATOM 1437 C C . ASP A 1 174 ? 2.057 7.634 25.898 1.00 83.88 174 ASP A C 1
ATOM 1439 O O . ASP A 1 174 ? 3.017 8.369 25.649 1.00 83.88 174 ASP A O 1
ATOM 1443 N N . MET A 1 175 ? 1.365 7.004 24.950 1.00 89.00 175 MET A N 1
ATOM 1444 C CA . MET A 1 175 ? 1.613 7.147 23.522 1.00 89.00 175 MET A CA 1
ATOM 1445 C C . MET A 1 175 ? 0.328 7.610 22.842 1.00 89.00 175 MET A C 1
ATOM 1447 O O . MET A 1 175 ? -0.666 6.881 22.807 1.00 89.00 175 MET A O 1
ATOM 1451 N N . GLY A 1 176 ? 0.356 8.842 22.351 1.00 91.38 176 GLY A N 1
ATOM 1452 C CA . GLY A 1 176 ? -0.719 9.495 21.627 1.00 91.38 176 GLY A CA 1
ATOM 1453 C C . GLY A 1 176 ? -0.488 9.457 20.123 1.00 91.38 176 GLY A C 1
ATOM 1454 O O . GLY A 1 176 ? 0.653 9.436 19.663 1.00 91.38 176 GLY A O 1
ATOM 1455 N N . PHE A 1 177 ? -1.575 9.471 19.364 1.00 92.00 177 PHE A N 1
ATOM 1456 C CA . PHE A 1 177 ? -1.568 9.525 17.910 1.00 92.00 177 PHE A CA 1
ATOM 1457 C C . PHE A 1 177 ? -2.537 10.593 17.442 1.00 92.00 177 PHE A C 1
ATOM 1459 O O . PHE A 1 177 ? -3.688 10.609 17.873 1.00 92.00 177 PHE A O 1
ATOM 1466 N N . ILE A 1 178 ? -2.077 11.446 16.542 1.00 93.81 178 ILE A N 1
ATOM 1467 C CA . ILE A 1 178 ? -2.906 12.421 15.845 1.00 93.81 178 ILE A CA 1
ATOM 1468 C C . ILE A 1 178 ? -3.054 11.928 14.415 1.00 93.81 178 ILE A C 1
ATOM 1470 O O . ILE A 1 178 ? -2.065 11.568 13.785 1.00 93.81 178 ILE A O 1
ATOM 1474 N N . VAL A 1 179 ? -4.271 11.886 13.892 1.00 95.19 179 VAL A N 1
ATOM 1475 C CA . VAL A 1 179 ? -4.542 11.622 12.478 1.00 95.19 179 VAL A CA 1
ATOM 1476 C C . VAL A 1 179 ? -5.079 12.911 11.883 1.00 95.19 179 VAL A C 1
ATOM 1478 O O . VAL A 1 179 ? -6.225 13.276 12.138 1.00 95.19 179 VAL A O 1
ATOM 1481 N N . TYR A 1 180 ? -4.238 13.605 11.119 1.00 95.62 180 TYR A N 1
ATOM 1482 C CA . TYR A 1 180 ? -4.565 14.911 10.555 1.00 95.62 180 TYR A CA 1
ATOM 1483 C C . TYR A 1 180 ? -5.484 14.766 9.351 1.00 95.62 180 TYR A C 1
ATOM 1485 O O . TYR A 1 180 ? -6.587 15.302 9.341 1.00 95.62 180 TYR A O 1
ATOM 1493 N N . SER A 1 181 ? -5.045 14.015 8.341 1.00 96.81 181 SER A N 1
ATOM 1494 C CA . SER A 1 181 ? -5.742 13.937 7.060 1.00 96.81 181 SER A CA 1
ATOM 1495 C C . SER A 1 181 ? -5.447 12.648 6.301 1.00 96.81 181 SER A C 1
ATOM 1497 O O . SER A 1 181 ? -4.515 11.900 6.613 1.00 96.81 181 SER A O 1
ATOM 1499 N N . VAL A 1 182 ? -6.257 12.392 5.277 1.00 97.56 182 VAL A N 1
ATOM 1500 C CA . VAL A 1 182 ? -6.070 11.315 4.305 1.00 97.56 182 VAL A CA 1
ATOM 1501 C C . VAL A 1 182 ? -6.047 11.910 2.907 1.00 97.56 182 VAL A C 1
ATOM 1503 O O . VAL A 1 182 ? -6.980 12.601 2.511 1.00 97.56 182 VAL A O 1
ATOM 1506 N N . VAL A 1 183 ? -5.018 11.587 2.129 1.00 97.62 183 VAL A N 1
ATOM 1507 C CA . VAL A 1 183 ? -4.982 11.834 0.686 1.00 97.62 183 VAL A CA 1
ATOM 1508 C C . VAL A 1 183 ? -5.460 10.577 -0.033 1.00 97.62 183 VAL A C 1
ATOM 1510 O O . VAL A 1 183 ? -4.874 9.500 0.120 1.00 97.62 183 VAL A O 1
ATOM 1513 N N . THR A 1 184 ? -6.531 10.693 -0.816 1.00 97.12 184 THR A N 1
ATOM 1514 C CA . THR A 1 184 ? -7.072 9.586 -1.610 1.00 97.12 184 THR A CA 1
ATOM 1515 C C . THR A 1 184 ? -6.126 9.227 -2.763 1.00 97.12 184 THR A C 1
ATOM 1517 O O . THR A 1 184 ? -5.314 10.051 -3.190 1.00 97.12 184 THR A O 1
ATOM 1520 N N . PRO A 1 185 ? -6.266 8.036 -3.372 1.00 96.06 185 PRO A N 1
ATOM 1521 C CA . PRO A 1 185 ? -5.516 7.672 -4.577 1.00 96.06 185 PRO A CA 1
ATOM 1522 C C . PRO A 1 185 ? -5.700 8.627 -5.767 1.00 96.06 185 PRO A C 1
ATOM 1524 O O . PRO A 1 185 ? -4.907 8.594 -6.706 1.00 96.06 185 PRO A O 1
ATOM 1527 N N . LYS A 1 186 ? -6.744 9.469 -5.748 1.00 94.88 186 LYS A N 1
ATOM 1528 C CA . LYS A 1 186 ? -7.008 10.499 -6.763 1.00 94.88 186 LYS A CA 1
ATOM 1529 C C . LYS A 1 186 ? -6.351 11.847 -6.442 1.00 94.88 186 LYS A C 1
ATOM 1531 O O . LYS A 1 186 ? -6.413 12.749 -7.269 1.00 94.88 186 LYS A O 1
ATOM 1536 N N . GLY A 1 187 ? -5.716 11.973 -5.277 1.00 95.38 187 GLY A N 1
ATOM 1537 C CA . GLY A 1 187 ? -5.065 13.199 -4.817 1.00 95.38 187 GLY A CA 1
ATOM 1538 C C . GLY A 1 187 ? -5.976 14.153 -4.044 1.00 95.38 187 GLY A C 1
ATOM 1539 O O . GLY A 1 187 ? -5.583 15.291 -3.817 1.00 95.38 187 GLY A O 1
ATOM 1540 N N . GLU A 1 188 ? -7.174 13.721 -3.643 1.00 96.94 188 GLU A N 1
ATOM 1541 C CA . GLU A 1 188 ? -8.078 14.532 -2.815 1.00 96.94 188 GLU A CA 1
ATOM 1542 C C . GLU A 1 188 ? -7.671 14.423 -1.345 1.00 96.94 188 GLU A C 1
ATOM 1544 O O . GLU A 1 188 ? -7.493 13.311 -0.851 1.00 96.94 188 GLU A O 1
ATOM 1549 N N . THR A 1 189 ? -7.551 15.548 -0.644 1.00 97.62 189 THR A N 1
ATOM 1550 C CA . THR A 1 189 ? -7.254 15.575 0.796 1.00 97.62 189 THR A CA 1
ATOM 1551 C C . THR A 1 189 ? -8.545 15.681 1.598 1.00 97.62 189 THR A C 1
ATOM 1553 O O . THR A 1 189 ? -9.397 16.512 1.292 1.00 97.62 189 THR A O 1
ATOM 1556 N N . ILE A 1 190 ? -8.675 14.849 2.628 1.00 97.69 190 ILE A N 1
ATOM 1557 C CA . ILE A 1 190 ? -9.798 14.837 3.564 1.00 97.69 190 ILE A CA 1
ATOM 1558 C C . ILE A 1 190 ? -9.249 15.026 4.971 1.00 97.69 190 ILE A C 1
ATOM 1560 O O . ILE A 1 190 ? -8.424 14.226 5.418 1.00 97.69 190 ILE A O 1
ATOM 1564 N N . ASP A 1 191 ? -9.723 16.054 5.665 1.00 97.31 191 ASP A N 1
ATOM 1565 C CA . ASP A 1 191 ? -9.363 16.303 7.058 1.00 97.31 191 ASP A CA 1
ATOM 1566 C C . ASP A 1 191 ? -10.073 15.301 7.975 1.00 97.31 191 ASP A C 1
ATOM 1568 O O . ASP A 1 191 ? -11.270 15.044 7.838 1.00 97.31 191 ASP A O 1
ATOM 1572 N N . ILE A 1 192 ? -9.312 14.714 8.897 1.00 95.81 192 ILE A N 1
ATOM 1573 C CA . ILE A 1 192 ? -9.779 13.692 9.838 1.00 95.81 192 ILE A CA 1
ATOM 1574 C C . ILE A 1 192 ? -9.805 14.245 11.259 1.00 95.81 192 ILE A C 1
ATOM 1576 O O . ILE A 1 192 ? -10.817 14.103 11.938 1.00 95.81 192 ILE A O 1
ATOM 1580 N N . ASN A 1 193 ? -8.704 14.865 11.698 1.00 94.56 193 ASN A N 1
ATOM 1581 C CA . ASN A 1 193 ? -8.526 15.446 13.033 1.00 94.56 193 ASN A CA 1
ATOM 1582 C C . ASN A 1 193 ? -8.996 14.527 14.173 1.00 94.56 193 ASN A C 1
ATOM 1584 O O . ASN A 1 193 ? -9.784 14.920 15.034 1.00 94.56 193 ASN A O 1
ATOM 1588 N N . LYS A 1 194 ? -8.512 13.280 14.164 1.00 94.88 194 LYS A N 1
ATOM 1589 C CA . LYS A 1 194 ? -8.781 12.299 15.223 1.00 94.88 194 LYS A CA 1
ATOM 1590 C C . LYS A 1 194 ? -7.577 12.112 16.127 1.00 94.88 194 LYS A C 1
ATOM 1592 O O . LYS A 1 194 ? -6.438 12.073 15.663 1.00 94.88 194 LYS A O 1
ATOM 1597 N N . PHE A 1 195 ? -7.849 11.923 17.411 1.00 94.31 195 PHE A N 1
ATOM 1598 C CA . PHE A 1 195 ? -6.837 11.806 18.451 1.00 94.31 195 PHE A CA 1
ATOM 1599 C C . PHE A 1 195 ? -7.006 10.472 19.160 1.00 94.31 195 PHE A C 1
ATOM 1601 O O . PHE A 1 195 ? -8.097 10.145 19.611 1.00 94.31 195 PHE A O 1
ATOM 1608 N N . PHE A 1 196 ? -5.937 9.696 19.283 1.00 93.19 196 PHE A N 1
ATOM 1609 C CA . PHE A 1 196 ? -5.969 8.396 19.944 1.00 93.19 196 PHE A CA 1
ATOM 1610 C C . PHE A 1 196 ? -4.909 8.316 21.022 1.00 93.19 196 PHE A C 1
ATOM 1612 O O . PHE A 1 196 ? -3.820 8.861 20.882 1.00 93.19 196 PHE A O 1
ATOM 1619 N N . ILE A 1 197 ? -5.186 7.549 22.066 1.00 91.44 197 ILE A N 1
ATOM 1620 C CA . ILE A 1 197 ? -4.178 7.097 23.018 1.00 91.44 197 ILE A CA 1
ATOM 1621 C C . ILE A 1 197 ? -4.083 5.579 22.974 1.00 91.44 197 ILE A C 1
ATOM 1623 O O . ILE A 1 197 ? -5.102 4.892 22.889 1.00 91.44 197 ILE A O 1
ATOM 1627 N N . ARG A 1 198 ? -2.862 5.046 23.053 1.00 87.56 198 ARG A N 1
ATOM 1628 C CA . ARG A 1 198 ? -2.638 3.615 23.255 1.00 87.56 198 ARG A CA 1
ATOM 1629 C C . ARG A 1 198 ? -2.330 3.329 24.717 1.00 87.56 198 ARG A C 1
ATOM 1631 O O . ARG A 1 198 ? -1.316 3.784 25.238 1.00 87.56 198 ARG A O 1
ATOM 1638 N N . HIS A 1 199 ? -3.170 2.514 25.346 1.00 81.06 199 HIS A N 1
ATOM 1639 C CA . HIS A 1 199 ? -2.988 2.029 26.712 1.00 81.06 199 HIS A CA 1
ATOM 1640 C C . HIS A 1 199 ? -3.247 0.518 26.767 1.00 81.06 199 HIS A C 1
ATOM 1642 O O . HIS A 1 199 ? -4.320 0.064 26.370 1.00 81.06 199 HIS A O 1
ATOM 1648 N N . ASN A 1 200 ? -2.277 -0.266 27.257 1.00 75.94 200 ASN A N 1
ATOM 1649 C CA . ASN A 1 200 ? -2.331 -1.740 27.293 1.00 75.94 200 ASN A CA 1
ATOM 1650 C C . ASN A 1 200 ? -2.782 -2.355 25.951 1.00 75.94 200 ASN A C 1
ATOM 1652 O O . ASN A 1 200 ? -3.744 -3.120 25.905 1.00 75.94 200 ASN A O 1
ATOM 1656 N N . ASP A 1 201 ? -2.139 -1.940 24.856 1.00 73.25 201 ASP A N 1
ATOM 1657 C CA . ASP A 1 201 ? -2.425 -2.358 23.471 1.00 73.25 201 ASP A CA 1
ATOM 1658 C C . ASP A 1 201 ? -3.830 -2.035 22.933 1.00 73.25 201 ASP A C 1
ATOM 1660 O O . ASP A 1 201 ? -4.158 -2.389 21.800 1.00 73.25 201 ASP A O 1
ATOM 1664 N N . LYS A 1 202 ? -4.644 -1.291 23.687 1.00 82.62 202 LYS A N 1
ATOM 1665 C CA . LYS A 1 202 ? -5.928 -0.761 23.220 1.00 82.62 202 LYS A CA 1
ATOM 1666 C C . LYS A 1 202 ? -5.783 0.689 22.795 1.00 82.62 202 LYS A C 1
ATOM 1668 O O . LYS A 1 202 ? -5.151 1.480 23.494 1.00 82.62 202 LYS A O 1
ATOM 1673 N N . PHE A 1 203 ? -6.390 1.020 21.662 1.00 87.94 203 PHE A N 1
ATOM 1674 C CA . PHE A 1 203 ? -6.512 2.389 21.177 1.00 87.94 203 PHE A CA 1
ATOM 1675 C C . PHE A 1 203 ? -7.862 2.951 21.613 1.00 87.94 203 PHE A C 1
ATOM 1677 O O . PHE A 1 203 ? -8.893 2.326 21.372 1.00 87.94 203 PHE A O 1
ATOM 1684 N N . THR A 1 204 ? -7.843 4.122 22.239 1.00 91.44 204 THR A N 1
ATOM 1685 C CA . THR A 1 204 ? -9.044 4.857 22.642 1.00 91.44 204 THR A CA 1
ATOM 1686 C C . THR A 1 204 ? -9.020 6.217 21.965 1.00 91.44 204 THR A C 1
ATOM 1688 O O . THR A 1 204 ? -8.023 6.930 22.081 1.00 91.44 204 THR A O 1
ATOM 1691 N N . GLU A 1 205 ? -10.091 6.559 21.251 1.00 93.25 205 GLU A N 1
ATOM 1692 C CA . GLU A 1 205 ? -10.272 7.894 20.674 1.00 93.25 205 GLU A CA 1
ATOM 1693 C C . GLU A 1 205 ? -10.541 8.905 21.801 1.00 93.25 205 GLU A C 1
ATOM 1695 O O . GLU A 1 205 ? -11.294 8.617 22.733 1.00 93.25 205 GLU A O 1
ATOM 1700 N N . LEU A 1 206 ? -9.890 10.061 21.734 1.00 93.56 206 LEU A N 1
ATOM 1701 C CA . LEU A 1 206 ? -10.044 11.184 22.648 1.00 93.56 206 LEU A CA 1
ATOM 1702 C C . LEU A 1 206 ? -10.572 12.390 21.880 1.00 93.56 206 LEU A C 1
ATOM 1704 O O . LEU A 1 206 ? -10.345 12.537 20.679 1.00 93.56 206 LEU A O 1
ATOM 1708 N N . THR A 1 207 ? -11.212 13.302 22.601 1.00 94.88 207 THR A N 1
ATOM 1709 C CA . THR A 1 207 ? -11.401 14.656 22.082 1.00 94.88 207 THR A CA 1
ATOM 1710 C C . THR A 1 207 ? -10.055 15.379 21.995 1.00 94.88 207 THR A C 1
ATOM 1712 O O . THR A 1 207 ? -9.121 15.082 22.746 1.00 94.88 207 THR A O 1
ATOM 1715 N N . GLU A 1 208 ? -9.962 16.380 21.121 1.00 93.25 208 GLU A N 1
ATOM 1716 C CA . GLU A 1 208 ? -8.781 17.246 21.018 1.00 93.25 208 GLU A CA 1
ATOM 1717 C C . GLU A 1 208 ? -8.401 17.856 22.375 1.00 93.25 208 GLU A C 1
ATOM 1719 O O . GLU A 1 208 ? -7.242 17.823 22.779 1.00 93.25 208 GLU A O 1
ATOM 1724 N N . PHE A 1 209 ? -9.390 18.338 23.133 1.00 93.25 209 PHE A N 1
ATOM 1725 C CA . PHE A 1 209 ? -9.169 18.924 24.454 1.00 93.25 209 PHE A CA 1
ATOM 1726 C C . PHE A 1 209 ? -8.542 17.930 25.443 1.00 93.25 209 PHE A C 1
ATOM 1728 O O . PHE A 1 209 ? -7.579 18.263 26.139 1.00 93.25 209 PHE A O 1
ATOM 1735 N N . GLU A 1 210 ? -9.067 16.704 25.520 1.00 93.81 210 GLU A N 1
ATOM 1736 C CA . GLU A 1 210 ? -8.523 15.658 26.395 1.00 93.81 210 GLU A CA 1
ATOM 1737 C C . GLU A 1 210 ? -7.102 15.272 25.994 1.00 93.81 210 GLU A C 1
ATOM 1739 O O . GLU A 1 210 ? -6.234 15.112 26.859 1.00 93.81 210 GLU A O 1
ATOM 1744 N N . PHE A 1 211 ? -6.860 15.156 24.688 1.00 93.50 211 PHE A N 1
ATOM 1745 C CA . PHE A 1 211 ? -5.553 14.838 24.140 1.00 93.50 211 PHE A CA 1
ATOM 1746 C C . PHE A 1 211 ? -4.537 15.940 24.466 1.00 93.50 211 PHE A C 1
ATOM 1748 O O . PHE A 1 211 ? -3.511 15.670 25.097 1.00 93.50 211 PHE A O 1
ATOM 1755 N N . SER A 1 212 ? -4.852 17.194 24.142 1.00 91.69 212 SER A N 1
ATOM 1756 C CA . SER A 1 212 ? -3.982 18.345 24.387 1.00 91.69 212 SER A CA 1
ATOM 1757 C C . SER A 1 212 ? -3.695 18.541 25.869 1.00 91.69 212 SER A C 1
ATOM 1759 O O . SER A 1 212 ? -2.538 18.717 26.247 1.00 91.69 212 SER A O 1
ATOM 1761 N N . LYS A 1 213 ? -4.697 18.393 26.747 1.00 92.00 213 LYS A N 1
ATOM 1762 C CA . LYS A 1 213 ? -4.493 18.444 28.204 1.00 92.00 213 LYS A CA 1
ATOM 1763 C C . LYS A 1 213 ? -3.527 17.361 28.688 1.00 92.00 213 LYS A C 1
ATOM 1765 O O . LYS A 1 213 ? -2.705 17.615 29.568 1.00 92.00 213 LYS A O 1
ATOM 1770 N N . ARG A 1 214 ? -3.620 16.151 28.134 1.00 89.75 214 ARG A N 1
ATOM 1771 C CA . ARG A 1 214 ? -2.783 15.016 28.538 1.00 89.75 214 ARG A CA 1
ATOM 1772 C C . ARG A 1 214 ? -1.338 15.190 28.079 1.00 89.75 214 ARG A C 1
ATOM 1774 O O . ARG A 1 214 ? -0.408 15.087 28.885 1.00 89.75 214 ARG A O 1
ATOM 1781 N N . PHE A 1 215 ? -1.144 15.543 26.813 1.00 90.12 215 PHE A N 1
ATOM 1782 C CA . PHE A 1 215 ? 0.186 15.729 26.237 1.00 90.12 215 PHE A CA 1
ATOM 1783 C C . PHE A 1 215 ? 0.794 17.109 26.534 1.00 90.12 215 PHE A C 1
ATOM 1785 O O . PHE A 1 215 ? 2.008 17.260 26.468 1.00 90.12 215 PHE A O 1
ATOM 1792 N N . GLY A 1 216 ? 0.017 18.060 27.058 1.00 86.62 216 GLY A N 1
ATOM 1793 C CA . GLY A 1 216 ? 0.475 19.420 27.357 1.00 86.62 216 GLY A CA 1
ATOM 1794 C C . GLY A 1 216 ? 0.683 20.254 26.094 1.00 86.62 216 GLY A C 1
ATOM 1795 O O . GLY A 1 216 ? 1.647 21.007 26.023 1.00 86.62 216 GLY A O 1
ATOM 1796 N N . LEU A 1 217 ? -0.180 20.064 25.096 1.00 84.00 217 LEU A N 1
ATOM 1797 C CA . LEU A 1 217 ? -0.171 20.819 23.846 1.00 84.00 217 LEU A CA 1
ATOM 1798 C C . LEU A 1 217 ? -1.025 22.080 24.008 1.00 84.00 217 LEU A C 1
ATOM 1800 O O . LEU A 1 217 ? -2.073 22.040 24.660 1.00 84.00 217 LEU A O 1
ATOM 1804 N N . GLU A 1 218 ? -0.585 23.189 23.419 1.00 73.75 218 GLU A N 1
ATOM 1805 C CA . GLU A 1 218 ? -1.412 24.389 23.311 1.00 73.75 218 GLU A CA 1
ATOM 1806 C C . GLU A 1 218 ? -2.495 24.155 22.252 1.00 73.75 218 GLU A C 1
ATOM 1808 O O . GLU A 1 218 ? -2.206 23.704 21.145 1.00 73.75 218 GLU A O 1
ATOM 1813 N N . LEU A 1 219 ? -3.749 24.428 22.616 1.00 57.88 219 LEU A N 1
ATOM 1814 C CA . LEU A 1 219 ? -4.870 24.434 21.681 1.00 57.88 219 LEU A CA 1
ATOM 1815 C C . LEU A 1 219 ? -4.775 25.741 20.889 1.00 57.88 21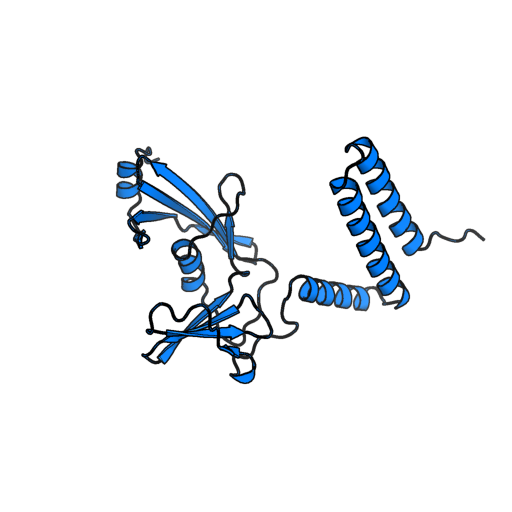9 LEU A C 1
ATOM 1817 O O . LEU A 1 219 ? -4.897 26.812 21.487 1.00 57.88 219 LEU A O 1
ATOM 1821 N N . THR A 1 220 ? -4.499 25.647 19.590 1.00 53.41 220 THR A N 1
ATOM 1822 C CA . THR A 1 220 ? -4.520 26.789 18.659 1.00 53.41 220 THR A CA 1
ATOM 1823 C C . THR A 1 220 ? -5.928 27.126 18.213 1.00 53.41 220 THR A C 1
ATOM 1825 O O . THR A 1 220 ? -6.644 26.173 17.835 1.00 53.41 220 THR A O 1
#

pLDDT: mean 89.24, std 10.67, range [36.94, 97.69]

Sequence (220 aa):
MNKGTSMSDWAEREVEIVLENLKKSIKESDDFKYSKSIYYDALKVYKLIMRQRHSGYSFGVLRRILKKLLNEMPLSPITGADTEWTTFDFMNVSGDKQIFQNIRRYSLFKEVYKDGTVKYDDTNRIVCLDLNNERYCTKAITDIVNEMFPITMPYEPNSEPYKILTDRICKDKDMGFIVYSVVTPKGETIDINKFFIRHNDKFTELTEFEFSKRFGLELT

Secondary structure (DSSP, 8-state):
---PPPHHHHHHHHHHHHHHHHHHHS-S-HHHHHHHHHHHHHHHHHHHHHTT---HHHHHHHHHHHHHHHTT--SS-B---GGGEEE-GGG-SSSSEEEEEESS-TTEEEEEETTS-EEEEETTSEEEE-TT--B---HHHHHHHHHHS---SSB---SS-EEEEEEEEEETTEEEEEEEEEE-TTS-EEEEEEEEEEETTEEEEE-HHHHHHHHT----